Protein AF-A0A7S0J7V9-F1 (afdb_monomer_lite)

Radius of gyration: 19.96 Å; chains: 1; bounding box: 47×35×58 Å

Structure (mmCIF, N/CA/C/O backbone):
data_AF-A0A7S0J7V9-F1
#
_entry.id   AF-A0A7S0J7V9-F1
#
loop_
_atom_site.group_PDB
_atom_site.id
_atom_site.type_symbol
_atom_site.label_atom_id
_atom_site.label_alt_id
_atom_site.label_comp_id
_atom_site.label_asym_id
_atom_site.label_entity_id
_atom_site.label_seq_id
_atom_site.pdbx_PDB_ins_code
_atom_site.Cartn_x
_atom_site.Cartn_y
_atom_site.Cartn_z
_atom_site.occupancy
_atom_site.B_iso_or_equiv
_atom_site.auth_seq_id
_atom_site.auth_comp_id
_atom_site.auth_asym_id
_atom_site.auth_atom_id
_atom_site.pdbx_PDB_model_num
ATOM 1 N N . GLY A 1 1 ? -6.983 13.743 31.884 1.00 63.06 1 GLY A N 1
ATOM 2 C CA . GLY A 1 1 ? -5.719 13.378 32.566 1.00 63.06 1 GLY A CA 1
ATOM 3 C C . GLY A 1 1 ? -4.578 14.198 31.994 1.00 63.06 1 GLY A C 1
ATOM 4 O O . GLY A 1 1 ? -4.638 14.534 30.821 1.00 63.06 1 GLY A O 1
ATOM 5 N N . ARG A 1 2 ? -3.562 14.546 32.794 1.00 67.19 2 ARG A N 1
ATOM 6 C CA . ARG A 1 2 ? -2.486 15.512 32.458 1.00 67.19 2 ARG A CA 1
ATOM 7 C C . ARG A 1 2 ? -1.612 15.147 31.236 1.00 67.19 2 ARG A C 1
ATOM 9 O O . ARG A 1 2 ? -0.817 15.978 30.817 1.00 67.19 2 ARG A O 1
ATOM 16 N N . SER A 1 3 ? -1.780 13.951 30.664 1.00 75.62 3 SER A N 1
ATOM 17 C CA . SER A 1 3 ? -1.113 13.454 29.448 1.00 75.62 3 SER A CA 1
ATOM 18 C C . SER A 1 3 ? -2.036 13.290 28.229 1.00 75.62 3 SER A C 1
ATOM 20 O O . SER A 1 3 ? -1.554 12.906 27.169 1.00 75.62 3 SER A O 1
ATOM 22 N N . ALA A 1 4 ? -3.341 13.574 28.346 1.00 77.12 4 ALA A N 1
ATOM 23 C CA . ALA A 1 4 ? -4.302 13.355 27.256 1.00 77.12 4 ALA A CA 1
ATOM 24 C C . ALA A 1 4 ? -3.941 14.155 25.992 1.00 77.12 4 ALA A C 1
ATOM 26 O O . ALA A 1 4 ? -3.907 13.595 24.907 1.00 77.12 4 ALA A O 1
ATOM 27 N N . TRP A 1 5 ? -3.514 15.410 26.160 1.00 85.06 5 TRP A N 1
ATOM 28 C CA . TRP A 1 5 ? -3.076 16.278 25.062 1.00 85.06 5 TRP A CA 1
ATOM 29 C C . TRP A 1 5 ? -1.867 15.737 24.278 1.00 85.06 5 TRP A C 1
ATOM 31 O O . TRP A 1 5 ? -1.728 16.038 23.096 1.00 85.06 5 TRP A O 1
ATOM 41 N N . ILE A 1 6 ? -1.002 14.930 24.910 1.00 86.50 6 ILE A N 1
ATOM 42 C CA . ILE A 1 6 ? 0.133 14.283 24.232 1.00 86.50 6 ILE A CA 1
ATOM 43 C C . ILE A 1 6 ? -0.390 13.182 23.311 1.00 86.50 6 ILE A C 1
ATOM 45 O O . ILE A 1 6 ? 0.006 13.106 22.153 1.00 86.50 6 ILE A O 1
ATOM 49 N N . VAL A 1 7 ? -1.306 12.353 23.818 1.00 83.31 7 VAL A N 1
ATOM 50 C CA . VAL A 1 7 ? -1.927 11.270 23.045 1.00 83.31 7 VAL A CA 1
ATOM 51 C C . VAL A 1 7 ? -2.730 11.846 21.879 1.00 83.31 7 VAL A C 1
ATOM 53 O O . VAL A 1 7 ? -2.538 11.416 20.744 1.00 83.31 7 VAL A O 1
ATOM 56 N N . ASP A 1 8 ? -3.545 12.868 22.134 1.00 82.56 8 ASP A N 1
ATOM 57 C CA . ASP A 1 8 ? -4.345 13.542 21.108 1.00 82.56 8 ASP A CA 1
ATOM 58 C C . ASP A 1 8 ? -3.453 14.196 20.040 1.00 82.56 8 ASP A C 1
ATOM 60 O O . ASP A 1 8 ? -3.714 14.065 18.844 1.00 82.56 8 ASP A O 1
ATOM 64 N N . GLY A 1 9 ? -2.349 14.831 20.450 1.00 86.44 9 GLY A N 1
ATOM 65 C C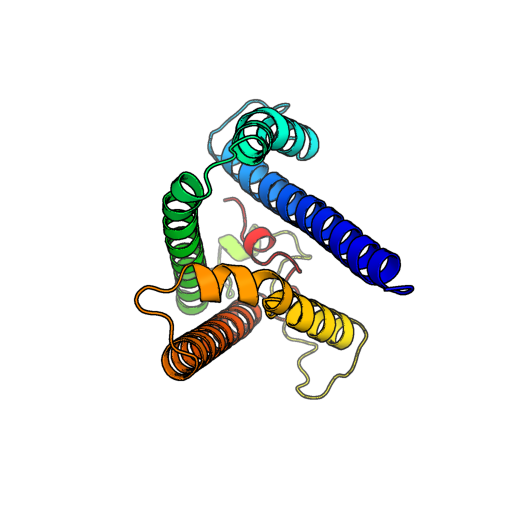A . GLY A 1 9 ? -1.358 15.401 19.535 1.00 86.44 9 GLY A CA 1
ATOM 66 C C . GLY A 1 9 ? -0.670 14.346 18.663 1.00 86.44 9 GLY A C 1
ATOM 67 O O . GLY A 1 9 ? -0.527 14.542 17.456 1.00 86.44 9 GLY A O 1
ATOM 68 N N . CYS A 1 10 ? -0.291 13.201 19.238 1.00 85.12 10 CYS A N 1
ATOM 69 C CA . CYS A 1 10 ? 0.281 12.084 18.486 1.00 85.12 10 CYS A CA 1
ATOM 70 C C . CYS A 1 10 ? -0.716 11.499 17.476 1.00 85.12 10 CYS A C 1
ATOM 72 O O . CYS A 1 10 ? -0.336 11.226 16.338 1.00 85.12 10 CYS A O 1
ATOM 74 N N . ILE A 1 11 ? -1.986 11.341 17.861 1.00 82.44 11 ILE A N 1
ATOM 75 C CA . ILE A 1 11 ? -3.044 10.862 16.963 1.00 82.44 11 ILE A CA 1
ATOM 76 C C . ILE A 1 11 ? -3.265 11.864 15.827 1.00 82.44 11 ILE A C 1
ATOM 78 O O . ILE A 1 11 ? -3.304 11.462 14.667 1.00 82.44 11 ILE A O 1
ATOM 82 N N . ALA A 1 12 ? -3.340 13.163 16.126 1.00 83.12 12 ALA A N 1
ATOM 83 C CA . ALA A 1 12 ? -3.496 14.202 15.111 1.00 83.12 12 ALA A CA 1
ATOM 84 C C . ALA A 1 12 ? -2.335 14.196 14.105 1.00 83.12 12 ALA A C 1
ATOM 86 O O . ALA A 1 12 ? -2.562 14.228 12.895 1.00 83.12 12 ALA A O 1
ATOM 87 N N . LEU A 1 13 ? -1.094 14.085 14.590 1.00 86.44 13 LEU A N 1
ATOM 88 C CA . LEU A 1 13 ? 0.093 13.988 13.741 1.00 86.44 13 LEU A CA 1
ATOM 89 C C . LEU A 1 13 ? 0.073 12.726 12.867 1.00 86.44 13 LEU A C 1
ATOM 91 O O . LEU A 1 13 ? 0.403 12.790 11.682 1.00 86.44 13 LEU A O 1
ATOM 95 N N . MET A 1 14 ? -0.324 11.586 13.431 1.00 84.69 14 MET A N 1
ATOM 96 C CA . MET A 1 14 ? -0.456 10.325 12.702 1.00 84.69 14 MET A CA 1
ATOM 97 C C . MET A 1 14 ? -1.525 10.429 11.608 1.00 84.69 14 MET A C 1
ATOM 99 O O . MET A 1 14 ? -1.256 10.058 10.469 1.00 84.69 14 MET A O 1
ATOM 103 N N . CYS A 1 15 ? -2.703 10.973 11.918 1.00 82.06 15 CYS A N 1
ATOM 104 C CA . CYS A 1 15 ? -3.777 11.179 10.947 1.00 82.06 15 CYS A CA 1
ATOM 105 C C . CYS A 1 15 ? -3.352 12.136 9.826 1.00 82.06 15 CYS A C 1
ATOM 107 O O . CYS A 1 15 ? -3.591 11.844 8.656 1.00 82.06 15 CYS A O 1
ATOM 109 N N . LEU A 1 16 ? -2.665 13.235 10.160 1.00 84.06 16 LEU A N 1
ATOM 110 C CA . LEU A 1 16 ? -2.103 14.161 9.174 1.00 84.06 16 LEU A CA 1
ATOM 111 C C . LEU A 1 16 ? -1.091 13.455 8.263 1.00 84.06 16 LEU A C 1
ATOM 113 O O . LEU A 1 16 ? -1.149 13.588 7.042 1.00 84.06 16 LEU A O 1
ATOM 117 N N . SER A 1 17 ? -0.188 12.670 8.850 1.00 84.94 17 SER A N 1
ATOM 118 C CA . SER A 1 17 ? 0.828 11.919 8.106 1.00 84.94 17 SER A CA 1
ATOM 119 C C . SER A 1 17 ? 0.189 10.888 7.175 1.00 84.94 17 SER A C 1
ATOM 121 O O . SER A 1 17 ? 0.539 10.816 5.999 1.00 84.94 17 SER A O 1
ATOM 123 N N . ALA A 1 18 ? -0.800 10.138 7.667 1.00 82.88 18 ALA A N 1
ATOM 124 C CA . ALA A 1 18 ? -1.558 9.182 6.870 1.00 82.88 18 ALA A CA 1
ATOM 125 C C . ALA A 1 18 ? -2.280 9.873 5.704 1.00 82.88 18 ALA A C 1
ATOM 127 O O . ALA A 1 18 ? -2.196 9.404 4.571 1.00 82.88 18 ALA A O 1
ATOM 128 N N . ALA A 1 19 ? -2.920 11.021 5.947 1.00 82.81 19 ALA A N 1
ATOM 129 C CA . ALA A 1 19 ? -3.583 11.798 4.904 1.00 82.81 19 ALA A CA 1
ATOM 130 C C . ALA A 1 19 ? -2.605 12.250 3.807 1.00 82.81 19 ALA A C 1
ATOM 132 O O . ALA A 1 19 ? -2.921 12.135 2.622 1.00 82.81 19 ALA A O 1
ATOM 133 N N . ILE A 1 20 ? -1.401 12.704 4.175 1.00 84.06 20 ILE A N 1
ATOM 134 C CA . ILE A 1 20 ? -0.350 13.090 3.220 1.00 84.06 20 ILE A CA 1
ATOM 135 C C . ILE A 1 20 ? 0.106 11.883 2.390 1.00 84.06 20 ILE A C 1
ATOM 137 O O . ILE A 1 20 ? 0.188 11.985 1.164 1.00 84.06 20 ILE A O 1
ATOM 141 N N . ILE A 1 21 ? 0.370 10.741 3.034 1.00 85.44 21 ILE A N 1
ATOM 142 C CA . ILE A 1 21 ? 0.810 9.511 2.359 1.00 85.44 21 ILE A CA 1
ATOM 143 C C . ILE A 1 21 ? -0.258 9.035 1.370 1.00 85.44 21 ILE A C 1
ATOM 145 O O . ILE A 1 21 ? 0.038 8.870 0.187 1.00 85.44 21 ILE A O 1
ATOM 149 N N . TYR A 1 22 ? -1.508 8.879 1.818 1.00 84.44 22 TYR A N 1
ATOM 150 C CA . TYR A 1 22 ? -2.602 8.424 0.957 1.00 84.44 22 TYR A CA 1
ATOM 151 C C . TYR A 1 22 ? -2.875 9.390 -0.194 1.00 84.44 22 TYR A C 1
ATOM 153 O O . TYR A 1 22 ? -3.077 8.944 -1.321 1.00 84.44 22 TYR A O 1
ATOM 161 N N . SER A 1 23 ? -2.811 10.701 0.052 1.00 82.94 23 SER A N 1
ATOM 162 C CA . SER A 1 23 ? -2.931 11.704 -1.010 1.00 82.94 23 SER A CA 1
ATOM 163 C C . SER A 1 23 ? -1.821 11.550 -2.048 1.00 82.94 23 SER A C 1
ATOM 165 O O . SER A 1 23 ? -2.088 11.607 -3.244 1.00 82.94 23 SER A O 1
ATOM 167 N N . GLY A 1 24 ? -0.581 11.305 -1.614 1.00 84.19 24 GLY A N 1
ATOM 168 C CA . GLY A 1 24 ? 0.545 11.047 -2.508 1.00 84.19 24 GLY A CA 1
ATOM 169 C C . GLY A 1 24 ? 0.340 9.812 -3.386 1.00 84.19 24 GLY A C 1
ATOM 170 O O . GLY A 1 24 ? 0.497 9.911 -4.600 1.00 84.19 24 GLY A O 1
ATOM 171 N N . ILE A 1 25 ? -0.068 8.689 -2.785 1.00 84.88 25 ILE A N 1
ATOM 172 C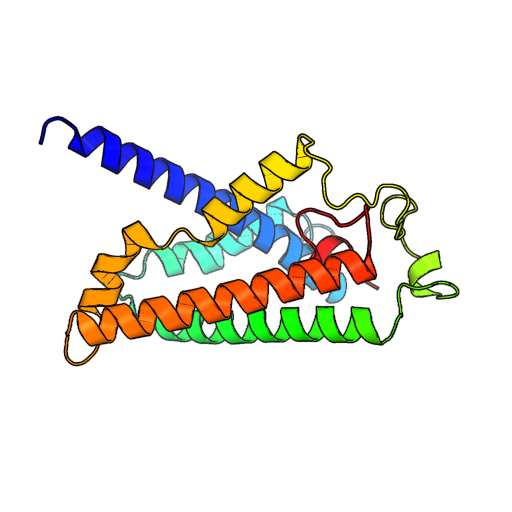 CA . ILE A 1 25 ? -0.348 7.430 -3.496 1.00 84.88 25 ILE A CA 1
ATOM 173 C C . ILE A 1 25 ? -1.482 7.624 -4.507 1.00 84.88 25 ILE A C 1
ATOM 175 O O . ILE A 1 25 ? -1.352 7.238 -5.668 1.00 84.88 25 ILE A O 1
ATOM 179 N N . LEU A 1 26 ? -2.582 8.261 -4.095 1.00 83.94 26 LEU A N 1
ATOM 180 C CA . LEU A 1 26 ? -3.699 8.582 -4.985 1.00 83.94 26 LEU A CA 1
ATOM 181 C C . LEU A 1 26 ? -3.250 9.483 -6.137 1.00 83.94 26 LEU A C 1
ATOM 183 O O . LEU A 1 26 ? -3.616 9.236 -7.283 1.00 83.94 26 LEU A O 1
ATOM 187 N N . GLY A 1 27 ? -2.424 10.489 -5.850 1.00 83.88 27 GLY A N 1
ATOM 188 C CA . GLY A 1 27 ? -1.835 11.366 -6.854 1.00 83.88 27 GLY A CA 1
ATOM 189 C C . GLY A 1 27 ? -1.058 10.599 -7.917 1.00 83.88 27 GLY A C 1
ATOM 190 O O . GLY A 1 27 ? -1.255 10.846 -9.106 1.00 83.88 27 GLY A O 1
ATOM 191 N N . ASP A 1 28 ? -0.216 9.653 -7.508 1.00 82.81 28 ASP A N 1
ATOM 192 C CA . ASP A 1 28 ? 0.593 8.847 -8.422 1.00 82.81 28 ASP A CA 1
ATOM 193 C C . ASP A 1 28 ? -0.288 7.909 -9.267 1.00 82.81 28 ASP A C 1
ATOM 195 O O . ASP A 1 28 ? -0.178 7.900 -10.496 1.00 82.81 28 ASP A O 1
ATOM 199 N N . VAL A 1 29 ? -1.235 7.203 -8.633 1.00 84.06 29 VAL A N 1
ATOM 200 C CA . VAL A 1 29 ? -2.163 6.277 -9.308 1.00 84.06 29 VAL A CA 1
ATOM 201 C C . VAL A 1 29 ? -3.044 7.012 -10.319 1.00 84.06 29 VAL A C 1
ATOM 203 O O . VAL A 1 29 ? -3.107 6.621 -11.484 1.00 84.06 29 VAL A O 1
ATOM 206 N N . PHE A 1 30 ? -3.700 8.104 -9.923 1.00 81.31 30 PHE A N 1
ATOM 207 C CA . PHE A 1 30 ? -4.585 8.842 -10.826 1.00 81.31 30 PHE A CA 1
ATOM 208 C C . PHE A 1 30 ? -3.825 9.554 -11.938 1.00 81.31 30 PHE A C 1
ATOM 210 O O . PHE A 1 30 ? -4.312 9.596 -13.063 1.00 81.31 30 PHE A O 1
ATOM 217 N N . SER A 1 31 ? -2.617 10.059 -11.676 1.00 82.06 31 SER A N 1
ATOM 218 C CA . SER A 1 31 ? -1.793 10.644 -12.740 1.00 82.06 31 SER A CA 1
ATOM 219 C C . SER A 1 31 ? -1.400 9.598 -13.786 1.00 82.06 31 SER A C 1
ATOM 221 O O . SER A 1 31 ? -1.376 9.909 -14.977 1.00 82.06 31 SER A O 1
ATOM 223 N N . ALA A 1 32 ? -1.132 8.355 -13.372 1.00 79.81 32 ALA A N 1
ATOM 224 C CA . ALA A 1 32 ? -0.890 7.245 -14.291 1.00 79.81 32 ALA A CA 1
ATOM 225 C C . ALA A 1 32 ? -2.156 6.859 -15.080 1.00 79.81 32 ALA A C 1
ATOM 227 O O . ALA A 1 32 ? -2.089 6.691 -16.297 1.00 79.81 32 ALA A O 1
ATOM 228 N N . LEU A 1 33 ? -3.320 6.797 -14.425 1.00 80.69 33 LEU A N 1
ATOM 229 C CA . LEU A 1 33 ? -4.599 6.502 -15.084 1.00 80.69 33 LEU A CA 1
ATOM 230 C C . LEU A 1 33 ? -5.021 7.594 -16.081 1.00 80.69 33 LEU A C 1
ATOM 232 O O . LEU A 1 33 ? -5.485 7.284 -17.174 1.00 80.69 33 LEU A O 1
ATOM 236 N N . LEU A 1 34 ? -4.834 8.872 -15.743 1.00 79.38 34 LEU A N 1
ATOM 237 C CA . LEU A 1 34 ? -5.141 9.995 -16.635 1.00 79.38 34 LEU A CA 1
ATOM 238 C C . LEU A 1 34 ? -4.215 10.021 -17.857 1.00 79.38 34 LEU A C 1
ATOM 240 O O . LEU A 1 34 ? -4.674 10.315 -18.961 1.00 79.38 34 LEU A O 1
ATOM 244 N N . LYS A 1 35 ? -2.938 9.648 -17.688 1.00 76.50 35 LYS A N 1
ATOM 245 C CA . LYS A 1 35 ? -2.017 9.410 -18.813 1.00 76.50 35 LYS A CA 1
ATOM 246 C C . LYS A 1 35 ? -2.524 8.303 -19.731 1.00 76.50 35 LYS A C 1
ATOM 248 O O . LYS A 1 35 ? -2.552 8.503 -20.941 1.00 76.50 35 LYS A O 1
ATOM 253 N N . LEU A 1 36 ? -2.972 7.184 -19.161 1.00 77.19 36 LEU A N 1
ATOM 254 C CA . LEU A 1 36 ? -3.533 6.065 -19.921 1.00 77.19 36 LEU A CA 1
ATOM 255 C C . LEU A 1 36 ? -4.797 6.470 -20.698 1.00 77.19 36 LEU A C 1
ATOM 257 O O . LEU A 1 36 ? -4.983 6.060 -21.839 1.00 77.19 36 LEU A O 1
ATOM 261 N N . GLY A 1 37 ? -5.648 7.304 -20.099 1.00 76.88 37 GLY A N 1
ATOM 262 C CA . GLY A 1 37 ? -6.873 7.814 -20.718 1.00 76.88 37 GLY A CA 1
ATOM 263 C C . GLY A 1 37 ? -6.668 8.904 -21.778 1.00 76.88 37 GLY A C 1
ATOM 264 O O . GLY A 1 37 ? -7.656 9.412 -22.301 1.00 76.88 37 GLY A O 1
ATOM 265 N N . GLY A 1 38 ? -5.424 9.298 -22.082 1.00 76.50 38 GLY A N 1
ATOM 266 C CA . GLY A 1 38 ? -5.123 10.347 -23.064 1.00 76.50 38 GLY A CA 1
ATOM 267 C C . GLY A 1 38 ? -5.511 11.761 -22.613 1.00 76.50 38 GLY A C 1
ATOM 268 O O . GLY A 1 38 ? -5.729 12.638 -23.449 1.00 76.50 38 GLY A O 1
ATOM 269 N N . ALA A 1 39 ? -5.627 11.993 -21.303 1.00 73.50 39 ALA A N 1
ATOM 270 C CA . ALA A 1 39 ? -6.006 13.289 -20.755 1.00 73.50 39 ALA A CA 1
ATOM 271 C C . ALA A 1 39 ? -4.919 14.357 -21.027 1.00 73.50 39 ALA A C 1
ATOM 273 O O . ALA A 1 39 ? -3.733 14.029 -21.124 1.00 73.50 39 ALA A O 1
ATOM 274 N N . PRO A 1 40 ? -5.285 15.648 -21.153 1.00 72.31 40 PRO A N 1
ATOM 275 C CA . PRO A 1 40 ? -4.343 16.712 -21.494 1.00 72.31 40 PRO A CA 1
ATOM 276 C C . PRO A 1 40 ? -3.211 16.829 -20.470 1.00 72.31 40 PRO A C 1
ATOM 278 O O . PRO A 1 40 ? -3.418 16.621 -19.273 1.00 72.31 40 PRO A O 1
ATOM 281 N N . ALA A 1 41 ? -2.026 17.246 -20.922 1.00 66.75 41 ALA A N 1
ATOM 282 C CA . ALA A 1 41 ? -0.798 17.168 -20.132 1.00 66.75 41 ALA A CA 1
ATOM 283 C C . ALA A 1 41 ? -0.815 17.929 -18.796 1.00 66.75 41 ALA A C 1
ATOM 285 O O . ALA A 1 41 ? -0.008 17.656 -17.917 1.00 66.75 41 ALA A O 1
ATOM 286 N N . VAL A 1 42 ? -1.737 18.875 -18.623 1.00 63.97 42 VAL A N 1
ATOM 287 C CA . VAL A 1 42 ? -1.910 19.630 -17.375 1.00 63.97 42 VAL A CA 1
ATOM 288 C C . VAL A 1 42 ? -2.651 18.807 -16.309 1.00 63.97 42 VAL A C 1
ATOM 290 O O . VAL A 1 42 ? -2.424 18.976 -15.114 1.00 63.97 42 VAL A O 1
ATOM 293 N N . SER A 1 43 ? -3.515 17.882 -16.739 1.00 61.66 43 SER A N 1
ATOM 294 C CA . SER A 1 43 ? -4.377 17.073 -15.867 1.00 61.66 43 SER A CA 1
ATOM 295 C C . SER A 1 43 ? -3.664 15.885 -15.219 1.00 61.66 43 SER A C 1
ATOM 297 O O . SER A 1 43 ? -4.090 15.433 -14.165 1.00 61.66 43 SER A O 1
ATOM 299 N N . TRP A 1 44 ? -2.544 15.420 -15.783 1.00 61.12 44 TRP A N 1
ATOM 300 C CA . TRP A 1 44 ? -1.735 14.347 -15.194 1.00 61.12 44 TRP A CA 1
ATOM 301 C C . TRP A 1 44 ? -0.597 14.842 -14.290 1.00 61.12 44 TRP A C 1
ATOM 303 O O . TRP A 1 44 ? 0.284 14.058 -13.923 1.00 61.12 44 TRP A O 1
ATOM 313 N N . LEU A 1 45 ? -0.520 16.147 -13.990 1.00 73.50 45 LEU A N 1
ATOM 314 C CA . LEU A 1 45 ? 0.445 16.619 -12.999 1.00 73.50 45 LEU A CA 1
ATOM 315 C C . LEU A 1 45 ? 0.029 16.071 -11.641 1.00 73.50 45 LEU A C 1
ATOM 317 O O . LEU A 1 45 ? -1.089 16.310 -11.191 1.00 73.50 45 LEU A O 1
ATOM 321 N N . ARG A 1 46 ? 0.969 15.426 -10.948 1.00 72.81 46 ARG A N 1
ATOM 322 C CA . ARG A 1 46 ? 0.763 14.868 -9.608 1.00 72.81 46 ARG A CA 1
ATOM 323 C C . ARG A 1 46 ? 0.066 15.852 -8.665 1.00 72.81 46 ARG A C 1
ATOM 325 O O . ARG A 1 46 ? -0.896 15.488 -8.002 1.00 72.81 46 ARG A O 1
ATOM 332 N N . SER A 1 47 ? 0.503 17.110 -8.649 1.00 75.31 47 SER A N 1
ATOM 333 C CA . SER A 1 47 ? -0.089 18.158 -7.810 1.00 75.31 47 SER A CA 1
ATOM 334 C C . SER A 1 47 ? -1.535 18.486 -8.196 1.00 75.31 47 SER A C 1
ATOM 336 O O . SER A 1 47 ? -2.367 18.673 -7.315 1.00 75.31 47 SER A O 1
ATOM 338 N N . ALA A 1 48 ? -1.851 18.518 -9.494 1.00 74.44 48 ALA A N 1
ATOM 339 C CA . ALA A 1 48 ? -3.205 18.771 -9.982 1.00 74.44 48 ALA A CA 1
ATOM 340 C C . ALA A 1 48 ? -4.144 17.598 -9.662 1.00 74.44 48 ALA A C 1
ATOM 342 O O . ALA A 1 48 ? -5.259 17.829 -9.193 1.00 74.44 48 ALA A O 1
ATOM 343 N N . SER A 1 49 ? -3.672 16.356 -9.825 1.00 76.12 49 SER A N 1
ATOM 344 C CA . SER A 1 49 ? -4.399 15.143 -9.434 1.00 76.12 49 SER A CA 1
ATOM 345 C C . SER A 1 49 ? -4.717 15.151 -7.940 1.00 76.12 49 SER A C 1
ATOM 347 O O . SER A 1 49 ? -5.871 14.970 -7.566 1.00 76.12 49 SER A O 1
ATOM 349 N N . ILE A 1 50 ? -3.723 15.440 -7.088 1.00 79.19 50 ILE A N 1
ATOM 350 C CA . ILE A 1 50 ? -3.902 15.507 -5.629 1.00 79.19 50 ILE A CA 1
ATOM 351 C C . ILE A 1 50 ? -4.926 16.578 -5.254 1.00 79.19 50 ILE A C 1
ATOM 353 O O . ILE A 1 50 ? -5.865 16.283 -4.526 1.00 79.19 50 ILE A O 1
ATOM 357 N N . ILE A 1 51 ? -4.781 17.806 -5.762 1.00 79.75 51 ILE A N 1
ATOM 358 C CA . ILE A 1 51 ? -5.700 18.907 -5.435 1.00 79.75 51 ILE A CA 1
ATOM 359 C C . ILE A 1 51 ? -7.127 18.572 -5.881 1.00 79.75 51 ILE A C 1
ATOM 361 O O . ILE A 1 51 ? -8.070 18.771 -5.117 1.00 79.75 51 ILE A O 1
ATOM 365 N N . SER A 1 52 ? -7.285 18.018 -7.085 1.00 75.75 52 SER A N 1
ATOM 366 C CA . SER A 1 52 ? -8.595 17.665 -7.637 1.00 75.75 52 SER A CA 1
ATOM 367 C C . SER A 1 52 ? -9.264 16.547 -6.838 1.00 75.75 52 SER A C 1
ATOM 369 O O . SER A 1 52 ? -10.425 16.681 -6.466 1.00 75.75 52 SER A O 1
ATOM 371 N N . LEU A 1 53 ? -8.536 15.473 -6.512 1.00 77.00 53 LEU A N 1
ATOM 372 C CA . LEU A 1 53 ? -9.039 14.376 -5.675 1.00 77.00 53 LEU A CA 1
ATOM 373 C C . LEU A 1 53 ? -9.395 14.838 -4.272 1.00 77.00 53 LEU A C 1
ATOM 375 O O . LEU A 1 53 ? -10.447 14.468 -3.750 1.00 77.00 53 LEU A O 1
ATOM 379 N N . THR A 1 54 ? -8.539 15.657 -3.669 1.00 79.38 54 THR A N 1
ATOM 380 C CA . THR A 1 54 ? -8.799 16.179 -2.335 1.00 79.38 54 THR A CA 1
ATOM 381 C C . THR A 1 54 ? -10.051 17.044 -2.333 1.00 79.38 54 THR A C 1
ATOM 383 O O . THR A 1 54 ? -10.902 16.851 -1.476 1.00 79.38 54 THR A O 1
ATOM 386 N N . ALA A 1 55 ? -10.219 17.937 -3.309 1.00 79.00 55 ALA A N 1
ATOM 387 C CA . ALA A 1 55 ? -11.373 18.830 -3.369 1.00 79.00 55 ALA A CA 1
ATOM 388 C C . ALA A 1 55 ? -12.686 18.117 -3.742 1.00 79.00 55 ALA A C 1
ATOM 390 O O . ALA A 1 55 ? -13.727 18.420 -3.166 1.00 79.00 55 ALA A O 1
ATOM 391 N N . LEU A 1 56 ? -12.652 17.184 -4.700 1.00 78.06 56 LEU A N 1
ATOM 392 C CA . LEU A 1 56 ? -13.859 16.573 -5.275 1.00 78.06 56 LEU A CA 1
ATOM 393 C C . LEU A 1 56 ? -14.284 15.273 -4.593 1.00 78.06 56 LEU A C 1
ATOM 395 O O . LEU A 1 56 ? -15.453 14.909 -4.678 1.00 78.06 56 LEU A O 1
ATOM 399 N N . VAL A 1 57 ? -13.355 14.555 -3.956 1.00 76.00 57 VAL A N 1
ATOM 400 C CA . VAL A 1 57 ? -13.616 13.226 -3.385 1.00 76.00 57 VAL A CA 1
ATOM 401 C C . VAL A 1 57 ? -13.342 13.212 -1.889 1.00 76.00 57 VAL A C 1
ATOM 403 O O . VAL A 1 57 ? -14.246 12.916 -1.114 1.00 76.00 57 VAL A O 1
ATOM 406 N N . LEU A 1 58 ? -12.124 13.557 -1.456 1.00 74.00 58 LEU A N 1
ATOM 407 C CA . LEU A 1 58 ? -11.753 13.417 -0.042 1.00 74.00 58 LEU A CA 1
ATOM 408 C C . LEU A 1 58 ? -12.459 14.442 0.848 1.00 74.00 58 LEU A C 1
ATOM 410 O O . LEU A 1 58 ? -12.922 14.077 1.919 1.00 74.00 58 LEU A O 1
ATOM 414 N N . ALA A 1 59 ? -12.587 15.695 0.408 1.00 77.88 59 ALA A N 1
ATOM 415 C CA . ALA A 1 59 ? -13.256 16.753 1.159 1.00 77.88 59 ALA A CA 1
ATOM 416 C C . ALA A 1 59 ? -14.742 16.447 1.424 1.00 77.88 59 ALA A C 1
ATOM 418 O O . ALA A 1 59 ? -15.117 16.419 2.598 1.00 77.88 59 ALA A O 1
ATOM 419 N N . PRO A 1 60 ? -15.590 16.148 0.416 1.00 73.06 60 PRO A N 1
ATOM 420 C CA . PRO A 1 60 ? -16.983 15.795 0.686 1.00 73.06 60 PRO A CA 1
ATOM 421 C C . PRO A 1 60 ? -17.104 14.493 1.483 1.00 73.06 60 PRO A C 1
ATOM 423 O O . PRO A 1 60 ? -17.970 14.395 2.346 1.00 73.06 60 PRO A O 1
ATOM 426 N N . LEU A 1 61 ? -16.208 13.522 1.259 1.00 69.00 61 LEU A N 1
ATOM 427 C CA . LEU A 1 61 ? -16.206 12.271 2.016 1.00 69.00 61 LEU A CA 1
ATOM 428 C C . LEU A 1 61 ? -15.813 12.476 3.487 1.00 69.00 61 LEU A C 1
ATOM 430 O O . LEU A 1 61 ? -16.362 11.818 4.361 1.00 69.00 61 LEU A O 1
ATOM 434 N N . SER A 1 62 ? -14.906 13.413 3.771 1.00 68.94 62 SER A N 1
ATOM 435 C CA . SER A 1 62 ? -14.488 13.771 5.133 1.00 68.94 62 SER A CA 1
ATOM 436 C C . SER A 1 62 ? -15.519 14.601 5.902 1.00 68.94 62 SER A C 1
ATOM 438 O O . SER A 1 62 ? -15.457 14.656 7.126 1.00 68.94 62 SER A O 1
ATOM 440 N N . LEU A 1 63 ? -16.459 15.237 5.194 1.00 71.50 63 LEU A N 1
ATOM 441 C CA . LEU A 1 63 ? -17.561 16.007 5.780 1.00 71.50 63 LEU A CA 1
ATOM 442 C C . LEU A 1 63 ? -18.808 15.156 6.066 1.00 71.50 63 LEU A C 1
ATOM 444 O O . LEU A 1 63 ? -19.766 15.665 6.645 1.00 71.50 63 LEU A O 1
ATOM 448 N N . LEU A 1 64 ? -18.824 13.886 5.653 1.00 67.31 64 LEU A N 1
ATOM 449 C CA . LEU A 1 64 ? -19.921 12.973 5.957 1.00 67.31 64 LEU A CA 1
ATOM 450 C C . LEU A 1 64 ? -19.827 12.518 7.418 1.00 67.31 64 LEU A C 1
ATOM 452 O O . LEU A 1 64 ? -18.893 11.820 7.804 1.00 67.31 64 LEU A O 1
ATOM 456 N N . GLU A 1 65 ? -20.827 12.886 8.219 1.00 58.59 65 GLU A N 1
ATOM 457 C CA . GLU A 1 65 ? -20.962 12.445 9.617 1.00 58.59 65 GLU A CA 1
ATOM 458 C C . GLU A 1 65 ? -21.294 10.946 9.737 1.00 58.59 65 GLU A C 1
ATOM 460 O O . GLU A 1 65 ? -21.050 10.333 10.777 1.00 58.59 65 GLU A O 1
ATOM 465 N N . ASP A 1 66 ? -21.816 10.339 8.665 1.00 61.34 66 ASP A N 1
ATOM 466 C CA . ASP A 1 66 ? -22.312 8.965 8.665 1.00 61.34 66 ASP A CA 1
ATOM 467 C C . ASP A 1 66 ? -21.292 7.966 8.094 1.00 61.34 66 ASP A C 1
ATOM 469 O O . ASP A 1 66 ? -21.058 7.867 6.885 1.00 61.34 66 ASP A O 1
ATOM 473 N N . LEU A 1 67 ? -20.728 7.139 8.978 1.00 62.00 67 LEU A N 1
ATOM 474 C CA . LEU A 1 67 ? -19.757 6.088 8.640 1.00 62.00 67 LEU A CA 1
ATOM 475 C C . LEU A 1 67 ? -20.356 4.949 7.790 1.00 62.00 67 LEU A C 1
ATOM 477 O O . LEU A 1 67 ? -19.620 4.110 7.273 1.00 62.00 67 LEU A O 1
ATOM 481 N N . SER A 1 68 ? -21.681 4.908 7.615 1.00 63.06 68 SER A N 1
ATOM 482 C CA . SER A 1 68 ? -22.366 3.902 6.793 1.00 63.06 68 SER A CA 1
ATOM 483 C C . SER A 1 68 ? -21.924 3.952 5.324 1.00 63.06 68 SER A C 1
ATOM 485 O O . SER A 1 68 ? -21.654 2.908 4.722 1.00 63.06 68 SER A O 1
ATOM 487 N N . ALA A 1 69 ? -21.722 5.153 4.766 1.00 63.53 69 ALA A N 1
ATOM 488 C CA . ALA A 1 69 ? -21.208 5.331 3.404 1.00 63.53 69 ALA A CA 1
ATOM 489 C C . ALA A 1 69 ? -19.783 4.768 3.230 1.00 63.53 69 ALA A C 1
ATOM 491 O O . ALA A 1 69 ? -19.419 4.298 2.148 1.00 63.53 69 ALA A O 1
ATOM 492 N N . LEU A 1 70 ? -18.998 4.737 4.314 1.00 66.19 70 LEU A N 1
ATOM 493 C CA . LEU A 1 70 ? -17.631 4.221 4.313 1.00 66.19 70 LEU A CA 1
ATOM 494 C C . LEU A 1 70 ? -17.579 2.692 4.170 1.00 66.19 70 LEU A C 1
ATOM 496 O O . LEU A 1 70 ? -16.595 2.149 3.665 1.00 66.19 70 LEU A O 1
ATOM 500 N N . SER A 1 71 ? -18.634 1.977 4.576 1.00 70.69 71 SER A N 1
ATOM 501 C CA . SER A 1 71 ? -18.697 0.515 4.445 1.00 70.69 71 SER A CA 1
ATOM 502 C C . SER A 1 71 ? -18.655 0.070 2.976 1.00 70.69 71 SER A C 1
ATOM 504 O O . SER A 1 71 ? -17.910 -0.848 2.621 1.00 70.69 71 SER A O 1
ATOM 506 N N . TYR A 1 72 ? -19.360 0.789 2.095 1.00 74.69 72 TYR A N 1
ATOM 507 C CA . TYR A 1 72 ? -19.339 0.536 0.657 1.00 74.69 72 TYR A CA 1
ATOM 508 C C . TYR A 1 72 ? -17.953 0.814 0.066 1.00 74.69 72 TYR A C 1
ATOM 510 O O . TYR A 1 72 ? -17.381 -0.046 -0.607 1.00 74.69 72 TYR A O 1
ATOM 518 N N . THR A 1 73 ? -17.353 1.965 0.385 1.00 79.12 73 THR A N 1
ATOM 519 C CA . THR A 1 73 ? -16.001 2.300 -0.093 1.00 79.12 73 THR A CA 1
ATOM 520 C C . THR A 1 73 ? -14.936 1.349 0.457 1.00 79.12 73 THR A C 1
ATOM 522 O O . THR A 1 73 ? -13.962 1.060 -0.232 1.00 79.12 73 THR A O 1
ATOM 525 N N . SER A 1 74 ? -15.127 0.812 1.667 1.00 83.06 74 SER A N 1
ATOM 526 C CA . SER A 1 74 ? -14.244 -0.201 2.255 1.00 83.06 74 SER A CA 1
ATOM 527 C C . SER A 1 74 ? -14.271 -1.498 1.446 1.00 83.06 74 SER A C 1
ATOM 529 O O . SER A 1 74 ? -13.211 -2.020 1.102 1.00 83.06 74 SER A O 1
ATOM 531 N N . SER A 1 75 ? -15.459 -1.973 1.052 1.00 83.12 75 SER A N 1
ATOM 532 C CA . SER A 1 75 ? -15.584 -3.164 0.201 1.00 83.12 75 SER A CA 1
ATOM 533 C C . SER A 1 75 ? -14.901 -2.983 -1.162 1.00 83.12 75 SER A C 1
ATOM 535 O O . SER A 1 75 ? -14.156 -3.861 -1.599 1.00 83.12 75 SER A O 1
ATOM 537 N N . LEU A 1 76 ? -15.055 -1.807 -1.784 1.00 86.50 76 LEU A N 1
ATOM 538 C CA . LEU A 1 76 ? -14.358 -1.449 -3.021 1.00 86.50 76 LEU A CA 1
ATOM 539 C C . LEU A 1 76 ? -12.833 -1.445 -2.826 1.00 86.50 76 LEU A C 1
ATOM 541 O O . LEU A 1 76 ? -12.100 -1.953 -3.672 1.00 86.50 76 LEU A O 1
ATOM 545 N N . GLY A 1 77 ? -12.357 -0.922 -1.692 1.00 87.19 77 GLY A N 1
ATOM 546 C CA . GLY A 1 77 ? -10.944 -0.946 -1.317 1.00 87.19 77 GLY A CA 1
ATOM 547 C C . GLY A 1 77 ? -10.385 -2.366 -1.215 1.00 87.19 77 GLY A C 1
ATOM 548 O O . GLY A 1 77 ? -9.317 -2.638 -1.757 1.00 87.19 77 GLY A O 1
ATOM 549 N N . VAL A 1 78 ? -11.122 -3.298 -0.601 1.00 89.56 78 VAL A N 1
ATOM 550 C CA . VAL A 1 78 ? -10.721 -4.716 -0.532 1.00 89.56 78 VAL A CA 1
ATOM 551 C C . VAL A 1 78 ? -10.605 -5.321 -1.930 1.00 89.56 78 VAL A C 1
ATOM 553 O O . VAL A 1 78 ? -9.604 -5.970 -2.231 1.00 89.56 78 VAL A O 1
ATOM 556 N N . VAL A 1 79 ? -11.576 -5.071 -2.813 1.00 91.12 79 VAL A N 1
ATOM 557 C CA . VAL A 1 79 ? -11.523 -5.547 -4.205 1.00 91.12 79 VAL A CA 1
ATOM 558 C C . VAL A 1 79 ? -10.305 -4.978 -4.937 1.00 91.12 79 VAL A C 1
ATOM 560 O O . VAL A 1 79 ? -9.596 -5.727 -5.608 1.00 91.12 79 VAL A O 1
ATOM 563 N N . ALA A 1 80 ? -10.009 -3.687 -4.773 1.00 89.19 80 ALA A N 1
ATOM 564 C CA . ALA A 1 80 ? -8.839 -3.050 -5.378 1.00 89.19 80 ALA A CA 1
ATOM 565 C C . ALA A 1 80 ? -7.512 -3.645 -4.869 1.00 89.19 80 ALA A C 1
ATOM 567 O O . ALA A 1 80 ? -6.586 -3.861 -5.657 1.00 89.19 80 ALA A O 1
ATOM 568 N N . ILE A 1 81 ? -7.422 -3.959 -3.572 1.00 91.44 81 ILE A N 1
ATOM 569 C CA . ILE A 1 81 ? -6.260 -4.629 -2.971 1.00 91.44 81 ILE A CA 1
ATOM 570 C C . ILE A 1 81 ? -6.083 -6.029 -3.567 1.00 91.44 81 ILE A C 1
ATOM 572 O O . ILE A 1 81 ? -4.984 -6.371 -4.002 1.00 91.44 81 ILE A O 1
ATOM 576 N N . LEU A 1 82 ? -7.155 -6.824 -3.637 1.00 92.81 82 LEU A N 1
ATOM 577 C CA . LEU A 1 82 ? -7.114 -8.178 -4.200 1.00 92.81 82 LEU A CA 1
ATOM 578 C C . LEU A 1 82 ? -6.753 -8.169 -5.689 1.00 92.81 82 LEU A C 1
ATOM 580 O O . LEU A 1 82 ? -5.933 -8.975 -6.123 1.00 92.81 82 LEU A O 1
ATOM 584 N N . TYR A 1 83 ? -7.309 -7.231 -6.458 1.00 91.81 83 TYR A N 1
ATOM 585 C CA . TYR A 1 83 ? -6.947 -7.027 -7.859 1.00 91.81 83 TYR A CA 1
ATOM 586 C C . TYR A 1 83 ? -5.458 -6.704 -8.010 1.00 91.81 83 TYR A C 1
ATOM 588 O O . TYR A 1 83 ? -4.773 -7.312 -8.830 1.00 91.81 83 TYR A O 1
ATOM 596 N N . THR A 1 84 ? -4.940 -5.789 -7.189 1.00 90.88 84 THR A N 1
ATOM 597 C CA . THR A 1 84 ? -3.521 -5.410 -7.209 1.00 90.88 84 THR A CA 1
ATOM 598 C C . THR A 1 84 ? -2.626 -6.600 -6.868 1.00 90.88 84 THR A C 1
ATOM 600 O O . THR A 1 84 ? -1.622 -6.826 -7.542 1.00 90.88 84 THR A O 1
ATOM 603 N N . ALA A 1 85 ? -3.005 -7.397 -5.867 1.00 92.69 85 ALA A N 1
ATOM 604 C CA . ALA A 1 85 ? -2.263 -8.593 -5.491 1.00 92.69 85 ALA A CA 1
ATOM 605 C C . ALA A 1 85 ? -2.248 -9.642 -6.609 1.00 92.69 85 ALA A C 1
ATOM 607 O O . ALA A 1 85 ? -1.193 -10.189 -6.928 1.00 92.69 85 ALA A O 1
ATOM 608 N N . LEU A 1 86 ? -3.394 -9.871 -7.255 1.00 92.44 86 LEU A N 1
ATOM 609 C CA . LEU A 1 86 ? -3.490 -10.767 -8.403 1.00 92.44 86 LEU A CA 1
ATOM 610 C C . LEU A 1 86 ? -2.649 -10.266 -9.581 1.00 92.44 86 LEU A C 1
ATOM 612 O O . LEU A 1 86 ? -1.927 -11.051 -10.187 1.00 92.44 86 LEU A O 1
ATOM 616 N N . PHE A 1 87 ? -2.705 -8.969 -9.888 1.00 91.00 87 PHE A N 1
ATOM 617 C CA . PHE A 1 87 ? -1.909 -8.361 -10.953 1.00 91.00 87 PHE A CA 1
ATOM 618 C C . PHE A 1 87 ? -0.408 -8.581 -10.731 1.00 91.00 87 PHE A C 1
ATOM 620 O O . PHE A 1 87 ? 0.285 -9.044 -11.637 1.00 91.00 87 PHE A O 1
ATOM 627 N N . VAL A 1 88 ? 0.084 -8.314 -9.517 1.00 90.75 88 VAL A N 1
ATOM 628 C CA . VAL A 1 88 ? 1.489 -8.546 -9.151 1.00 90.75 88 VAL A CA 1
ATOM 629 C C . VAL A 1 88 ? 1.844 -10.031 -9.248 1.00 90.75 88 VAL A C 1
ATOM 631 O O . VAL A 1 88 ? 2.886 -10.368 -9.802 1.00 90.75 88 VAL A O 1
ATOM 634 N N . ALA A 1 89 ? 0.973 -10.930 -8.782 1.00 90.81 89 ALA A N 1
ATOM 635 C CA . ALA A 1 89 ? 1.198 -12.371 -8.874 1.00 90.81 89 ALA A CA 1
ATOM 636 C C . ALA A 1 89 ? 1.286 -12.860 -10.326 1.00 90.81 89 ALA A C 1
ATOM 638 O O . ALA A 1 89 ? 2.224 -13.573 -10.679 1.00 90.81 89 ALA A O 1
ATOM 639 N N . VAL A 1 90 ? 0.353 -12.442 -11.186 1.00 88.94 90 VAL A N 1
ATOM 640 C CA . VAL A 1 90 ? 0.355 -12.799 -12.610 1.00 88.94 90 VAL A CA 1
ATOM 641 C C . VAL A 1 90 ? 1.628 -12.296 -13.281 1.00 88.94 90 VAL A C 1
ATOM 643 O O . VAL A 1 90 ? 2.283 -13.069 -13.970 1.00 88.94 90 VAL A O 1
ATOM 646 N N . ARG A 1 91 ? 2.033 -11.043 -13.042 1.00 86.25 91 ARG A N 1
ATOM 647 C CA . ARG A 1 91 ? 3.259 -10.482 -13.636 1.00 86.25 91 ARG A CA 1
ATOM 648 C C . ARG A 1 91 ? 4.537 -11.155 -13.141 1.00 86.25 91 ARG A C 1
ATOM 650 O O . ARG A 1 91 ? 5.467 -11.319 -13.928 1.00 86.25 91 ARG A O 1
ATOM 657 N N . ALA A 1 92 ? 4.572 -11.577 -11.880 1.00 85.81 92 ALA A N 1
ATOM 658 C CA . ALA A 1 92 ? 5.691 -12.335 -11.333 1.00 85.81 92 ALA A CA 1
ATOM 659 C C . ALA A 1 92 ? 5.822 -13.730 -11.977 1.00 85.81 92 ALA A C 1
ATOM 661 O O . ALA A 1 92 ? 6.938 -14.205 -12.193 1.00 85.81 92 ALA A O 1
ATOM 662 N N . ILE A 1 93 ? 4.696 -14.384 -12.292 1.00 85.62 93 ILE A N 1
ATOM 663 C CA . ILE A 1 93 ? 4.659 -15.749 -12.848 1.00 85.62 93 ILE A CA 1
ATOM 664 C C . ILE A 1 93 ? 4.848 -15.756 -14.368 1.00 85.62 93 ILE A C 1
ATOM 666 O O . ILE A 1 93 ? 5.599 -16.583 -14.878 1.00 85.62 93 ILE A O 1
ATOM 670 N N . ASP A 1 94 ? 4.204 -14.832 -15.081 1.00 83.25 94 ASP A N 1
ATOM 671 C CA . ASP A 1 94 ? 4.294 -14.689 -16.542 1.00 83.25 94 ASP A CA 1
ATOM 672 C C . ASP A 1 94 ? 5.724 -14.358 -16.998 1.00 83.25 94 ASP A C 1
ATOM 674 O O . ASP A 1 94 ? 6.114 -14.604 -18.135 1.00 83.25 94 ASP A O 1
ATOM 678 N N . GLY A 1 95 ? 6.550 -13.821 -16.093 1.00 74.50 95 GLY A N 1
ATOM 679 C CA . GLY A 1 95 ? 7.944 -13.523 -16.392 1.00 74.50 95 GLY A CA 1
ATOM 680 C C . GLY A 1 95 ? 8.091 -12.396 -17.409 1.00 74.50 95 GLY A C 1
ATOM 681 O O . GLY A 1 95 ? 9.161 -12.251 -17.993 1.00 74.50 95 GLY A O 1
ATOM 682 N N . SER A 1 96 ? 7.066 -11.556 -17.592 1.00 77.25 96 SER A N 1
ATOM 683 C CA . SER A 1 96 ? 7.086 -10.456 -18.563 1.00 77.25 96 SER A CA 1
ATOM 684 C C . SER A 1 96 ? 8.203 -9.433 -18.286 1.00 77.25 96 SER A C 1
ATOM 686 O O . SER A 1 96 ? 8.558 -8.661 -19.173 1.00 77.25 96 SER A O 1
ATOM 688 N N . TYR A 1 97 ? 8.791 -9.445 -17.084 1.00 77.19 97 TYR A N 1
ATOM 689 C CA . TYR A 1 97 ? 9.947 -8.631 -16.679 1.00 77.19 97 TYR A CA 1
ATOM 690 C C . TYR A 1 97 ? 11.272 -9.417 -16.597 1.00 77.19 97 TYR A C 1
ATOM 692 O O . TYR A 1 97 ? 12.262 -8.898 -16.091 1.00 77.19 97 TYR A O 1
ATOM 700 N N . ARG A 1 98 ? 11.328 -10.656 -17.103 1.00 76.12 98 ARG A N 1
ATOM 701 C CA . ARG A 1 98 ? 12.561 -11.454 -17.224 1.00 76.12 98 ARG A CA 1
ATOM 702 C C . ARG A 1 98 ? 13.110 -11.369 -18.646 1.00 76.12 98 ARG A C 1
ATOM 704 O O . ARG A 1 98 ? 12.350 -11.375 -19.608 1.00 76.12 98 ARG A O 1
ATOM 711 N N . ALA A 1 99 ? 14.433 -11.303 -18.783 1.00 68.12 99 ALA A N 1
ATOM 712 C CA . ALA A 1 99 ? 15.072 -11.265 -20.095 1.00 68.12 99 ALA A CA 1
ATOM 713 C C . ALA A 1 99 ? 14.916 -12.609 -20.845 1.00 68.12 99 ALA A C 1
ATOM 715 O O . ALA A 1 99 ? 15.042 -13.661 -20.212 1.00 68.12 99 ALA A O 1
ATOM 716 N N . PRO A 1 100 ? 14.725 -12.597 -22.179 1.00 69.31 100 PRO A N 1
ATOM 717 C CA . PRO A 1 100 ? 14.495 -11.429 -23.035 1.00 69.31 100 PRO A CA 1
ATOM 718 C C . PRO A 1 100 ? 13.013 -11.005 -23.029 1.00 69.31 100 PRO A C 1
ATOM 720 O O . PRO A 1 100 ? 12.135 -11.825 -23.289 1.00 69.31 100 PRO A O 1
ATOM 723 N N . SER A 1 101 ? 12.716 -9.722 -22.784 1.00 73.81 101 SER A N 1
ATOM 724 C CA . SER A 1 101 ? 11.352 -9.199 -22.932 1.00 73.81 101 SER A CA 1
ATOM 725 C C . SER A 1 101 ? 11.324 -7.761 -23.453 1.00 73.81 101 SER A C 1
ATOM 727 O O . SER A 1 101 ? 12.097 -6.906 -23.023 1.00 73.81 101 SER A O 1
ATOM 729 N N . ALA A 1 102 ? 10.378 -7.475 -24.353 1.00 73.06 102 ALA A N 1
ATOM 730 C CA . ALA A 1 102 ? 10.165 -6.126 -24.886 1.00 73.06 102 ALA A CA 1
ATOM 731 C C . ALA A 1 102 ? 9.765 -5.120 -23.787 1.00 73.06 102 ALA A C 1
ATOM 733 O O . ALA A 1 102 ? 10.069 -3.931 -23.872 1.00 73.06 102 ALA A O 1
ATOM 734 N N . LEU A 1 103 ? 9.108 -5.601 -22.724 1.00 72.00 103 LEU A N 1
ATOM 735 C CA . LEU A 1 103 ? 8.758 -4.785 -21.562 1.00 72.00 103 LEU A CA 1
ATOM 736 C C . LEU A 1 103 ? 9.998 -4.387 -20.756 1.00 72.00 103 LEU A C 1
ATOM 738 O O . LEU A 1 103 ? 10.072 -3.248 -20.300 1.00 72.00 103 LEU A O 1
ATOM 742 N N . LEU A 1 104 ? 10.985 -5.277 -20.630 1.00 72.62 104 LEU A N 1
ATOM 743 C CA . LEU A 1 104 ? 12.245 -4.990 -19.955 1.00 72.62 104 LEU A CA 1
ATOM 744 C C . LEU A 1 104 ? 13.092 -3.970 -20.724 1.00 72.62 104 LEU A C 1
ATOM 746 O O . LEU A 1 104 ? 13.594 -3.027 -20.123 1.00 72.62 104 LEU A O 1
ATOM 750 N N . GLU A 1 105 ? 13.206 -4.108 -22.046 1.00 71.56 105 GLU A N 1
ATOM 751 C CA . GLU A 1 105 ? 13.976 -3.171 -22.887 1.00 71.56 105 GLU A CA 1
ATOM 752 C C . GLU A 1 105 ? 13.409 -1.748 -22.868 1.00 71.56 105 GLU A C 1
ATOM 754 O O . GLU A 1 105 ? 14.128 -0.766 -23.036 1.00 71.56 105 GLU A O 1
ATOM 759 N N . SER A 1 106 ? 12.102 -1.636 -22.642 1.00 71.56 106 SER A N 1
ATOM 760 C CA . SER A 1 106 ? 11.392 -0.361 -22.584 1.00 71.56 106 SER A CA 1
ATOM 761 C C . SER A 1 106 ? 11.402 0.314 -21.206 1.00 71.56 106 SER A C 1
ATOM 763 O O . SER A 1 106 ? 10.914 1.441 -21.071 1.00 71.56 106 SER A O 1
ATOM 765 N N . LEU A 1 107 ? 11.914 -0.363 -20.173 1.00 75.69 107 LEU A N 1
ATOM 766 C CA . LEU A 1 107 ? 12.032 0.204 -18.835 1.00 75.69 107 LEU A CA 1
ATOM 767 C C . LEU A 1 107 ? 13.266 1.114 -18.735 1.00 75.69 107 LEU A C 1
ATOM 769 O O . LEU A 1 107 ? 14.322 0.804 -19.286 1.00 75.69 107 LEU A O 1
ATOM 773 N N . PRO A 1 108 ? 13.182 2.224 -17.980 1.00 76.25 108 PRO A N 1
ATOM 774 C CA . PRO A 1 108 ? 14.363 2.980 -17.583 1.00 76.25 108 PRO A CA 1
ATOM 775 C C . PRO A 1 108 ? 15.399 2.071 -16.907 1.00 76.25 108 PRO A C 1
ATOM 777 O O . PRO A 1 108 ? 15.038 1.244 -16.071 1.00 76.25 108 PRO A O 1
ATOM 780 N N . SER A 1 109 ? 16.688 2.276 -17.187 1.00 72.69 109 SER A N 1
ATOM 781 C CA . SER A 1 109 ? 17.781 1.432 -16.667 1.00 72.69 109 SER A CA 1
ATOM 782 C C . SER A 1 109 ? 17.830 1.316 -15.137 1.00 72.69 109 SER A C 1
ATOM 784 O O . SER A 1 109 ? 18.326 0.325 -14.617 1.00 72.69 109 SER A O 1
ATOM 786 N N . HIS A 1 110 ? 17.286 2.294 -14.407 1.00 75.50 110 HIS A N 1
ATOM 787 C CA . HIS A 1 110 ? 17.208 2.277 -12.943 1.00 75.50 110 HIS A CA 1
ATOM 788 C C . HIS A 1 110 ? 16.038 1.451 -12.373 1.00 75.50 110 HIS A C 1
ATOM 790 O O . HIS A 1 110 ? 16.029 1.198 -11.171 1.00 75.50 110 HIS A O 1
ATOM 796 N N . LEU A 1 111 ? 15.060 1.059 -13.200 1.00 77.56 111 LEU A N 1
ATOM 797 C CA . LEU A 1 111 ? 13.926 0.192 -12.836 1.00 77.56 111 LEU A CA 1
ATOM 798 C C . LEU A 1 111 ? 14.093 -1.238 -13.363 1.00 77.56 111 LEU A C 1
ATOM 800 O O . LEU A 1 111 ? 13.235 -2.086 -13.111 1.00 77.56 111 LEU A O 1
ATOM 804 N N . ALA A 1 112 ? 15.168 -1.503 -14.110 1.00 80.25 112 ALA A N 1
ATOM 805 C CA . ALA A 1 112 ? 15.494 -2.845 -14.554 1.00 80.25 112 ALA A CA 1
ATOM 806 C C . ALA A 1 112 ? 15.767 -3.743 -13.329 1.00 80.25 112 ALA A C 1
ATOM 808 O O . ALA A 1 112 ? 16.441 -3.309 -12.393 1.00 80.25 112 ALA A O 1
ATOM 809 N N . PRO A 1 113 ? 15.246 -4.980 -13.313 1.00 81.19 113 PRO A N 1
ATOM 810 C CA . PRO A 1 113 ? 15.445 -5.902 -12.215 1.00 81.19 113 PRO A CA 1
ATOM 811 C C . PRO A 1 113 ? 16.927 -6.247 -12.068 1.00 81.19 113 PRO A C 1
ATOM 813 O O . PRO A 1 113 ? 17.570 -6.667 -13.030 1.00 81.19 113 PRO A O 1
ATOM 816 N N . ALA A 1 114 ? 17.447 -6.127 -10.849 1.00 82.31 114 ALA A N 1
ATOM 817 C CA . ALA A 1 114 ? 18.766 -6.636 -10.482 1.00 82.31 114 ALA A CA 1
ATOM 818 C C . ALA A 1 114 ? 18.662 -7.445 -9.188 1.00 82.31 114 ALA A C 1
ATOM 820 O O . ALA A 1 114 ? 17.833 -7.139 -8.339 1.00 82.31 114 ALA A O 1
ATOM 821 N N . PHE A 1 115 ? 19.491 -8.476 -9.046 1.00 82.25 115 PHE A N 1
ATOM 822 C CA . PHE A 1 115 ? 19.465 -9.406 -7.905 1.00 82.25 115 PHE A CA 1
ATOM 823 C C . PHE A 1 115 ? 20.848 -9.546 -7.246 1.00 82.25 115 PHE A C 1
ATOM 825 O O . PHE A 1 115 ? 21.158 -10.552 -6.605 1.00 82.25 115 PHE A O 1
ATOM 832 N N . GLU A 1 116 ? 21.716 -8.555 -7.446 1.00 75.12 116 GLU A N 1
ATOM 833 C CA . GLU A 1 116 ? 23.130 -8.616 -7.070 1.00 75.12 116 GLU A CA 1
ATOM 834 C C . GLU A 1 116 ? 23.371 -8.460 -5.562 1.00 75.12 116 GLU A C 1
ATOM 836 O O . GLU A 1 116 ? 24.400 -8.905 -5.056 1.00 75.12 116 GLU A O 1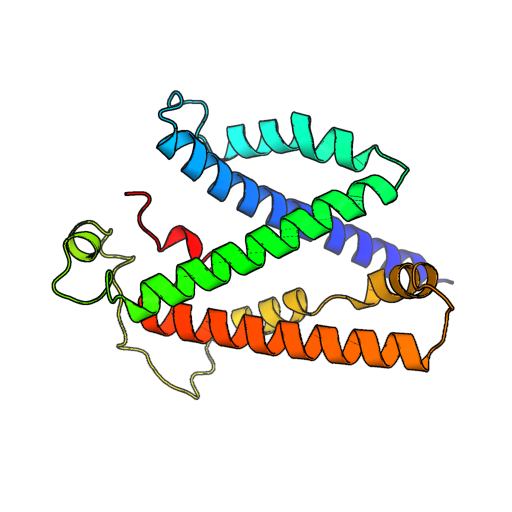
ATOM 841 N N . ARG A 1 117 ? 22.442 -7.847 -4.819 1.00 66.00 117 ARG A N 1
ATOM 842 C CA . ARG A 1 117 ? 22.596 -7.502 -3.393 1.00 66.00 117 ARG A CA 1
ATOM 843 C C . ARG A 1 117 ? 21.810 -8.414 -2.450 1.00 66.00 117 ARG A C 1
ATOM 845 O O . ARG A 1 117 ? 21.587 -8.062 -1.290 1.00 66.00 117 ARG A O 1
ATOM 852 N N . THR A 1 118 ? 21.432 -9.602 -2.918 1.00 63.16 118 THR A N 1
ATOM 853 C CA . THR A 1 118 ? 20.620 -10.557 -2.154 1.00 63.16 118 THR A CA 1
ATOM 854 C C . THR A 1 118 ? 21.380 -11.097 -0.934 1.00 63.16 118 THR A C 1
ATOM 856 O O . THR A 1 118 ? 22.310 -11.890 -1.065 1.00 63.16 118 THR A O 1
ATOM 859 N N . SER A 1 119 ? 20.964 -10.717 0.276 1.00 66.62 119 SER A N 1
ATOM 860 C CA . SER A 1 119 ? 21.419 -11.332 1.529 1.00 66.62 119 SER A CA 1
ATOM 861 C C . SER A 1 119 ? 20.267 -11.390 2.522 1.00 66.62 119 SER A C 1
ATOM 863 O O . SER A 1 119 ? 19.629 -10.378 2.805 1.00 66.62 119 SER A O 1
ATOM 865 N N . LEU A 1 120 ? 20.024 -12.575 3.083 1.00 68.00 120 LEU A N 1
ATOM 866 C CA . LEU A 1 120 ? 18.953 -12.808 4.059 1.00 68.00 120 LEU A CA 1
ATOM 867 C C . LEU A 1 120 ? 19.202 -12.118 5.411 1.00 68.00 120 LEU A C 1
ATOM 869 O O . LEU A 1 120 ? 18.287 -12.032 6.223 1.00 68.00 120 LEU A O 1
ATOM 873 N N . LEU A 1 121 ? 20.429 -11.649 5.665 1.00 70.31 121 LEU A N 1
ATOM 874 C CA . LEU A 1 121 ? 20.860 -11.093 6.953 1.00 70.31 121 LEU A CA 1
ATOM 875 C C . LEU A 1 121 ? 21.468 -9.687 6.836 1.00 70.31 121 LEU A C 1
ATOM 877 O O . LEU A 1 121 ? 22.128 -9.225 7.766 1.00 70.31 121 LEU A O 1
ATOM 881 N N . ASN A 1 122 ? 21.260 -8.987 5.718 1.00 72.25 122 ASN A N 1
ATOM 882 C CA . ASN A 1 122 ? 21.718 -7.604 5.601 1.00 72.25 122 ASN A CA 1
ATOM 883 C C . ASN A 1 122 ? 20.835 -6.679 6.446 1.00 72.25 122 ASN A C 1
ATOM 885 O O . ASN A 1 122 ? 19.687 -6.407 6.106 1.00 72.25 122 ASN A O 1
ATOM 889 N N . VAL A 1 123 ? 21.396 -6.180 7.547 1.00 77.06 123 VAL A N 1
ATOM 890 C CA . VAL A 1 123 ? 20.796 -5.115 8.353 1.00 77.06 123 VAL A CA 1
ATOM 891 C C . VAL A 1 123 ? 21.379 -3.789 7.878 1.00 77.06 123 VAL A C 1
ATOM 893 O O . VAL A 1 123 ? 22.434 -3.356 8.338 1.00 77.06 123 VAL A O 1
ATOM 896 N N . ASP A 1 124 ? 20.714 -3.167 6.912 1.00 82.94 124 ASP A N 1
ATOM 897 C CA . ASP A 1 124 ? 21.052 -1.844 6.391 1.00 82.94 124 ASP A CA 1
ATOM 898 C C . ASP A 1 124 ? 19.950 -0.819 6.723 1.00 82.94 124 ASP A C 1
ATOM 900 O O . ASP A 1 124 ? 18.944 -1.124 7.369 1.00 82.94 124 ASP A O 1
ATOM 904 N N . ALA A 1 125 ? 20.129 0.433 6.291 1.00 85.19 125 ALA A N 1
ATOM 905 C CA . ALA A 1 125 ? 19.117 1.470 6.495 1.00 85.19 125 ALA A CA 1
ATOM 906 C C . ALA A 1 125 ? 17.764 1.106 5.848 1.00 85.19 125 ALA A C 1
ATOM 908 O O . ALA A 1 125 ? 16.716 1.461 6.387 1.00 85.19 125 ALA A O 1
ATOM 909 N N . ASN A 1 126 ? 17.770 0.356 4.740 1.00 82.38 126 ASN A N 1
ATOM 910 C CA . ASN A 1 126 ? 16.548 -0.089 4.070 1.00 82.38 126 ASN A CA 1
ATOM 911 C C . ASN A 1 126 ? 15.786 -1.119 4.909 1.00 82.38 126 ASN A C 1
ATOM 913 O O . ASN A 1 126 ? 14.559 -1.056 4.976 1.00 82.38 126 ASN A O 1
ATOM 917 N N . ALA A 1 127 ? 16.489 -2.008 5.616 1.00 83.81 127 ALA A N 1
ATOM 918 C CA . ALA A 1 127 ? 15.879 -2.924 6.573 1.00 83.81 127 ALA A CA 1
ATOM 919 C C . ALA A 1 127 ? 15.159 -2.169 7.707 1.00 83.81 127 ALA A C 1
ATOM 921 O O . ALA A 1 127 ? 14.040 -2.533 8.070 1.00 83.81 127 ALA A O 1
ATOM 922 N N . LEU A 1 128 ? 15.730 -1.071 8.225 1.00 87.62 128 LEU A N 1
ATOM 923 C CA . LEU A 1 128 ? 15.048 -0.234 9.227 1.00 87.62 128 LEU A CA 1
ATOM 924 C C . LEU A 1 128 ? 13.812 0.474 8.658 1.00 87.62 128 LEU A C 1
ATOM 926 O O . LEU A 1 128 ? 12.785 0.559 9.339 1.00 87.62 128 LEU A O 1
ATOM 930 N N . VAL A 1 129 ? 13.885 0.969 7.420 1.00 88.06 129 VAL A N 1
ATOM 931 C CA . VAL A 1 129 ? 12.731 1.568 6.728 1.00 88.06 129 VAL A CA 1
ATOM 932 C C . VAL A 1 129 ? 11.628 0.527 6.534 1.00 88.06 129 VAL A C 1
ATOM 934 O O . VAL A 1 129 ? 10.463 0.818 6.797 1.00 88.06 129 VAL A O 1
ATOM 937 N N . LEU A 1 130 ? 11.982 -0.703 6.156 1.00 86.50 130 LEU A N 1
ATOM 938 C CA . LEU A 1 130 ? 11.040 -1.810 6.019 1.00 86.50 130 LEU A CA 1
ATOM 939 C C . LEU A 1 130 ? 10.347 -2.135 7.348 1.00 86.50 130 LEU A C 1
ATOM 941 O O . LEU A 1 130 ? 9.122 -2.222 7.382 1.00 86.50 130 LEU A O 1
ATOM 945 N N . VAL A 1 131 ? 11.103 -2.269 8.443 1.00 87.94 131 VAL A N 1
ATOM 946 C CA . VAL A 1 131 ? 10.539 -2.515 9.784 1.00 87.94 131 VAL A CA 1
ATOM 947 C C . VAL A 1 131 ? 9.603 -1.378 10.198 1.00 87.94 131 VAL A C 1
ATOM 949 O O . VAL A 1 131 ? 8.510 -1.630 10.706 1.00 87.94 131 VAL A O 1
ATOM 952 N N . SER A 1 132 ? 9.993 -0.131 9.930 1.00 89.31 132 SER A N 1
ATOM 953 C CA . SER A 1 132 ? 9.169 1.048 10.222 1.00 89.31 132 SER A CA 1
ATOM 954 C C . SER A 1 132 ? 7.859 1.035 9.426 1.00 89.31 132 SER A C 1
ATOM 956 O O . SER A 1 132 ? 6.786 1.252 9.990 1.00 89.31 132 SER A O 1
ATOM 958 N N . ASN A 1 133 ? 7.924 0.706 8.133 1.00 88.56 133 ASN A N 1
ATOM 959 C CA . ASN A 1 133 ? 6.749 0.582 7.271 1.00 88.56 133 ASN A CA 1
ATOM 960 C C . ASN A 1 133 ? 5.844 -0.581 7.688 1.00 88.56 133 ASN A C 1
ATOM 962 O O . ASN A 1 133 ? 4.625 -0.438 7.646 1.00 88.56 133 ASN A O 1
ATOM 966 N N . LEU A 1 134 ? 6.407 -1.707 8.132 1.00 89.00 134 LEU A N 1
ATOM 967 C CA . LEU A 1 134 ? 5.629 -2.836 8.641 1.00 89.00 134 LEU A CA 1
ATOM 968 C C . LEU A 1 134 ? 4.894 -2.461 9.936 1.00 89.00 134 LEU A C 1
ATOM 970 O O . LEU A 1 134 ? 3.723 -2.798 10.103 1.00 89.00 134 LEU A O 1
ATOM 974 N N . GLY A 1 135 ? 5.545 -1.696 10.817 1.00 89.31 135 GLY A N 1
ATOM 975 C CA . GLY A 1 135 ? 4.913 -1.132 12.010 1.00 89.31 135 GLY A CA 1
ATOM 976 C C . GLY A 1 135 ? 3.717 -0.239 11.670 1.00 89.31 135 GLY A C 1
ATOM 977 O O . GLY A 1 135 ? 2.664 -0.356 12.297 1.00 89.31 135 GLY A O 1
ATOM 978 N N . LEU A 1 136 ? 3.844 0.596 10.634 1.00 86.44 136 LEU A N 1
ATOM 979 C CA . LEU A 1 136 ? 2.733 1.399 10.120 1.00 86.44 136 LEU A CA 1
ATOM 980 C C . LEU A 1 136 ? 1.643 0.528 9.474 1.00 86.44 136 LEU A C 1
ATOM 982 O O . LEU A 1 136 ? 0.465 0.794 9.673 1.00 86.44 136 LEU A O 1
ATOM 986 N N . ALA A 1 137 ? 2.002 -0.524 8.739 1.00 87.81 137 ALA A N 1
ATOM 987 C CA . ALA A 1 137 ? 1.040 -1.397 8.062 1.00 87.81 137 ALA A CA 1
ATOM 988 C C . ALA A 1 137 ? 0.121 -2.151 9.041 1.00 87.81 137 ALA A C 1
ATOM 990 O O . ALA A 1 137 ? -1.042 -2.402 8.733 1.00 87.81 137 ALA A O 1
ATOM 991 N N . PHE A 1 138 ? 0.614 -2.467 10.242 1.00 88.88 138 PHE A N 1
ATOM 992 C CA . PHE A 1 138 ? -0.147 -3.163 11.286 1.00 88.88 138 PHE A CA 1
ATOM 993 C C . PHE A 1 138 ? -0.763 -2.233 12.343 1.00 88.88 138 PHE A C 1
ATOM 995 O O . PHE A 1 138 ? -1.226 -2.687 13.397 1.00 88.88 138 PHE A O 1
ATOM 1002 N N . ILE A 1 139 ? -0.813 -0.923 12.085 1.00 87.44 139 ILE A N 1
ATOM 1003 C CA . ILE A 1 139 ? -1.414 0.028 13.018 1.00 87.44 139 ILE A CA 1
ATOM 1004 C C . ILE A 1 139 ? -2.952 -0.018 12.947 1.00 87.44 139 ILE A C 1
ATOM 1006 O O . ILE A 1 139 ? -3.597 0.618 12.121 1.00 87.44 139 ILE A O 1
ATOM 1010 N N . ALA A 1 140 ? -3.570 -0.771 13.856 1.00 84.69 140 ALA A N 1
ATOM 1011 C CA . ALA A 1 140 ? -5.036 -0.833 13.978 1.00 84.69 140 ALA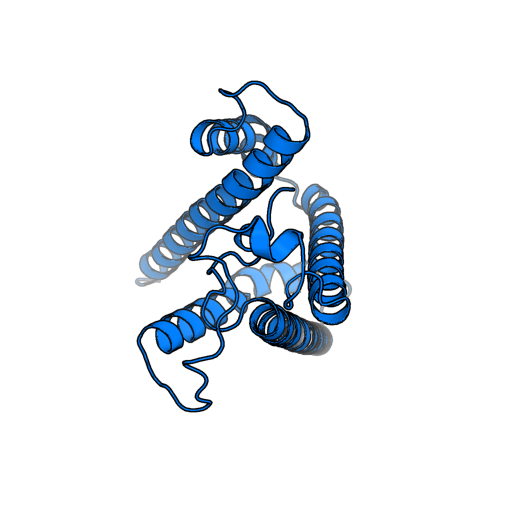 A CA 1
ATOM 1012 C C . ALA A 1 140 ? -5.560 -0.429 15.369 1.00 84.69 140 ALA A C 1
ATOM 1014 O O . ALA A 1 140 ? -6.760 -0.235 15.559 1.00 84.69 140 ALA A O 1
ATOM 1015 N N . HIS A 1 141 ? -4.663 -0.276 16.349 1.00 84.62 141 HIS A N 1
ATOM 1016 C CA . HIS A 1 141 ? -4.997 -0.179 17.773 1.00 84.62 141 HIS A CA 1
ATOM 1017 C C . HIS A 1 141 ? -5.890 1.017 18.137 1.00 84.62 141 HIS A C 1
ATOM 1019 O O . HIS A 1 141 ? -6.771 0.877 18.980 1.00 84.62 141 HIS A O 1
ATOM 1025 N N . TYR A 1 142 ? -5.709 2.173 17.491 1.00 82.06 142 TYR A N 1
ATOM 1026 C CA . TYR A 1 142 ? -6.508 3.370 17.786 1.00 82.06 142 TYR A CA 1
ATOM 1027 C C . TYR A 1 142 ? -7.948 3.274 17.251 1.00 82.06 142 TYR A C 1
ATOM 1029 O O . TYR A 1 142 ? -8.851 3.871 17.830 1.00 82.06 142 TYR A O 1
ATOM 1037 N N . ASN A 1 143 ? -8.182 2.469 16.205 1.00 83.50 143 ASN A N 1
ATOM 1038 C CA . ASN A 1 143 ? -9.517 2.203 15.654 1.00 83.50 143 ASN A CA 1
ATOM 1039 C C . ASN A 1 143 ? -10.202 0.989 16.302 1.00 83.50 143 ASN A C 1
ATOM 1041 O O . ASN A 1 143 ? -11.405 0.793 16.129 1.00 83.50 143 ASN A O 1
ATOM 1045 N N . ALA A 1 144 ? -9.468 0.177 17.071 1.00 86.38 144 ALA A N 1
ATOM 1046 C CA . ALA A 1 144 ? -9.997 -1.032 17.699 1.00 86.38 144 ALA A CA 1
ATOM 1047 C C . ALA A 1 144 ? -11.262 -0.797 18.556 1.00 86.38 144 ALA A C 1
ATOM 1049 O O . ALA A 1 144 ? -12.188 -1.602 18.438 1.00 86.38 144 ALA A O 1
ATOM 1050 N N . PRO A 1 145 ? -11.385 0.288 19.355 1.00 85.50 145 PRO A N 1
ATOM 1051 C CA . PRO A 1 145 ? -12.613 0.561 20.105 1.00 85.50 145 PRO A CA 1
ATOM 1052 C C . PRO A 1 145 ? -13.831 0.789 19.202 1.00 85.50 145 PRO A C 1
ATOM 1054 O O . PRO A 1 145 ? -14.912 0.279 19.498 1.00 85.50 145 PRO A O 1
ATOM 1057 N N . LEU A 1 146 ? -13.657 1.506 18.086 1.00 83.44 146 LEU A N 1
ATOM 1058 C CA . LEU A 1 146 ? -14.722 1.750 17.109 1.00 83.44 146 LEU A CA 1
ATOM 1059 C C . LEU A 1 146 ? -15.153 0.441 16.439 1.00 83.44 146 LEU A C 1
ATOM 1061 O O . LEU A 1 146 ? -16.345 0.151 16.362 1.00 83.44 146 LEU A O 1
ATOM 1065 N N . PHE A 1 147 ? -14.197 -0.400 16.034 1.00 8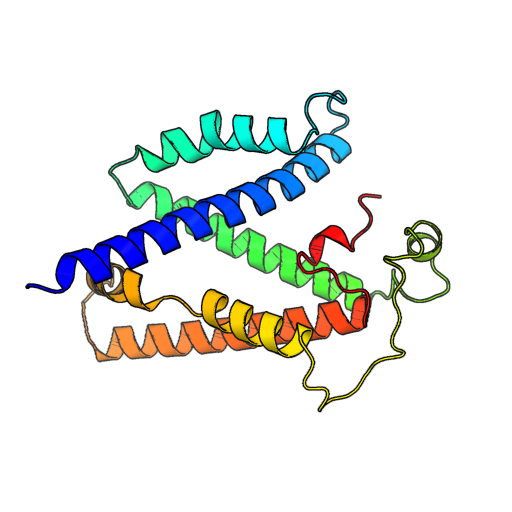6.19 147 PHE A N 1
ATOM 1066 C CA . PHE A 1 147 ? -14.493 -1.714 15.455 1.00 86.19 147 PHE A CA 1
ATOM 1067 C C . PHE A 1 147 ? -15.192 -2.649 16.445 1.00 86.19 147 PHE A C 1
ATOM 1069 O O . PHE A 1 147 ? -16.123 -3.359 16.069 1.00 86.19 147 PHE A O 1
ATOM 1076 N N . TYR A 1 148 ? -14.796 -2.624 17.720 1.00 87.50 148 TYR A N 1
ATOM 1077 C CA . TYR A 1 148 ? -15.462 -3.396 18.767 1.00 87.50 148 TYR A CA 1
ATOM 1078 C C . TYR A 1 148 ? -16.915 -2.949 18.967 1.00 87.50 148 TYR A C 1
ATOM 1080 O O . TYR A 1 148 ? -17.812 -3.777 19.123 1.00 87.50 148 TYR A O 1
ATOM 1088 N N . GLN A 1 149 ? -17.170 -1.639 18.932 1.00 86.81 149 GLN A N 1
ATOM 1089 C CA . GLN A 1 149 ? -18.522 -1.094 19.042 1.00 86.81 149 GLN A CA 1
ATOM 1090 C C . GLN A 1 149 ? -19.386 -1.419 17.816 1.00 86.81 149 GLN A C 1
ATOM 1092 O O . GLN A 1 149 ? -20.585 -1.657 17.978 1.00 86.81 149 GLN A O 1
ATOM 1097 N N . ALA A 1 150 ? -18.796 -1.479 16.622 1.00 83.69 150 ALA A N 1
ATOM 1098 C CA . ALA A 1 150 ? -19.484 -1.832 15.380 1.00 83.69 150 ALA A CA 1
ATOM 1099 C C . ALA A 1 150 ? -19.758 -3.343 15.219 1.00 83.69 150 ALA A C 1
ATOM 1101 O O . ALA A 1 150 ? -20.519 -3.733 14.335 1.00 83.69 150 ALA A O 1
ATOM 1102 N N . LEU A 1 151 ? -19.162 -4.204 16.054 1.00 85.88 151 LEU A N 1
ATOM 1103 C CA . LEU A 1 151 ? -19.326 -5.656 15.964 1.00 85.88 151 LEU A CA 1
ATOM 1104 C C . LEU A 1 151 ? -20.745 -6.095 16.364 1.00 85.88 151 LEU A C 1
ATOM 1106 O O . LEU A 1 151 ? -21.187 -5.858 17.492 1.00 85.88 151 LEU A O 1
ATOM 1110 N N . ASP A 1 152 ? -21.430 -6.810 15.467 1.00 82.50 152 ASP A N 1
ATOM 1111 C CA . ASP A 1 152 ? -22.739 -7.397 15.761 1.00 82.50 152 ASP A CA 1
ATOM 1112 C C . ASP A 1 152 ? -22.632 -8.465 16.865 1.00 82.50 152 ASP A C 1
ATOM 1114 O O . ASP A 1 152 ? -21.778 -9.351 16.802 1.00 82.50 152 ASP A O 1
ATOM 1118 N N . ARG A 1 153 ? -23.501 -8.384 17.882 1.00 83.94 153 ARG A N 1
ATOM 1119 C CA . ARG A 1 153 ? -23.458 -9.132 19.161 1.00 83.94 153 ARG A CA 1
ATOM 1120 C C . ARG A 1 153 ? -22.056 -9.143 19.796 1.00 83.94 153 ARG A C 1
ATOM 1122 O O . ARG A 1 153 ? -21.306 -10.124 19.714 1.00 83.94 153 ARG A O 1
ATOM 1129 N N . ARG A 1 154 ? -21.733 -8.021 20.442 1.00 85.38 154 ARG A N 1
ATOM 1130 C CA . ARG A 1 154 ? -20.430 -7.713 21.049 1.00 85.38 154 ARG A CA 1
ATOM 1131 C C . ARG A 1 154 ? -19.997 -8.778 22.062 1.00 85.38 154 ARG A C 1
ATOM 1133 O O . ARG A 1 154 ? -20.679 -9.025 23.051 1.00 85.38 154 ARG A O 1
ATOM 1140 N N . SER A 1 155 ? -18.836 -9.373 21.808 1.00 91.88 155 SER A N 1
ATOM 1141 C CA . SER A 1 155 ? -18.126 -10.282 22.709 1.00 91.88 155 SER A CA 1
ATOM 1142 C C . SER A 1 155 ? -16.625 -10.095 22.497 1.00 91.88 155 SER A C 1
ATOM 1144 O O . SER A 1 155 ? -16.167 -9.942 21.359 1.00 91.88 155 SER A O 1
ATOM 1146 N N . THR A 1 156 ? -15.862 -10.119 23.587 1.00 90.38 156 THR A N 1
ATOM 1147 C CA . THR A 1 156 ? -14.397 -10.034 23.569 1.00 90.38 156 THR A CA 1
ATOM 1148 C C . THR A 1 156 ? -13.771 -11.196 22.802 1.00 90.38 156 THR A C 1
ATOM 1150 O O . THR A 1 156 ? -12.845 -10.979 22.027 1.00 90.38 156 THR A O 1
ATOM 1153 N N . GLU A 1 157 ? -14.315 -12.406 22.934 1.00 92.31 157 GLU A N 1
ATOM 1154 C CA . GLU A 1 157 ? -13.832 -13.611 22.245 1.00 92.31 157 GLU A CA 1
ATOM 1155 C C . GLU A 1 157 ? -14.026 -13.518 20.728 1.00 92.31 157 GLU A C 1
ATOM 1157 O O . GLU A 1 157 ? -13.128 -13.842 19.945 1.00 92.31 157 GLU A O 1
ATOM 1162 N N . ARG A 1 158 ? -15.193 -13.022 20.296 1.00 91.12 158 ARG A N 1
ATOM 1163 C CA . ARG A 1 158 ? -15.499 -12.849 18.868 1.00 91.12 158 ARG A CA 1
ATOM 1164 C C . ARG A 1 158 ? -14.624 -11.775 18.244 1.00 91.12 158 ARG A C 1
ATOM 1166 O O . ARG A 1 158 ? -14.109 -11.976 17.148 1.00 91.12 158 ARG A O 1
ATOM 1173 N N . PHE A 1 159 ? -14.424 -10.665 18.951 1.00 93.31 159 PHE A N 1
ATOM 1174 C CA . PHE A 1 159 ? -13.524 -9.613 18.498 1.00 93.31 159 PHE A CA 1
ATOM 1175 C C . PHE A 1 159 ? -12.074 -10.101 18.423 1.00 93.31 159 PHE A C 1
ATOM 1177 O O . PHE A 1 159 ? -11.426 -9.893 17.404 1.00 93.31 159 PHE A O 1
ATOM 1184 N N . ALA A 1 160 ? -11.586 -10.818 19.440 1.00 92.88 160 ALA A N 1
ATOM 1185 C CA . ALA A 1 160 ? -10.238 -11.387 19.439 1.00 92.88 160 ALA A CA 1
ATOM 1186 C C . ALA A 1 160 ? -10.024 -12.359 18.269 1.00 92.88 160 ALA A C 1
ATOM 1188 O O . ALA A 1 160 ? -9.009 -12.281 17.581 1.00 92.88 160 ALA A O 1
ATOM 1189 N N . THR A 1 161 ? -11.005 -13.221 17.992 1.00 93.38 161 THR A N 1
ATOM 1190 C CA . THR A 1 161 ? -10.963 -14.146 16.849 1.00 93.38 161 THR A CA 1
ATOM 1191 C C . THR A 1 161 ? -10.930 -13.388 15.520 1.00 93.38 161 THR A C 1
ATOM 1193 O O . THR A 1 161 ? -10.111 -13.697 14.657 1.00 93.38 161 THR A O 1
ATOM 1196 N N . ALA A 1 162 ? -11.776 -12.365 15.359 1.00 92.81 162 ALA A N 1
ATOM 1197 C CA . ALA A 1 162 ? -11.802 -11.537 14.154 1.00 92.81 162 ALA A CA 1
ATOM 1198 C C . ALA A 1 162 ? -10.472 -10.796 13.933 1.00 92.81 162 ALA A C 1
ATOM 1200 O O .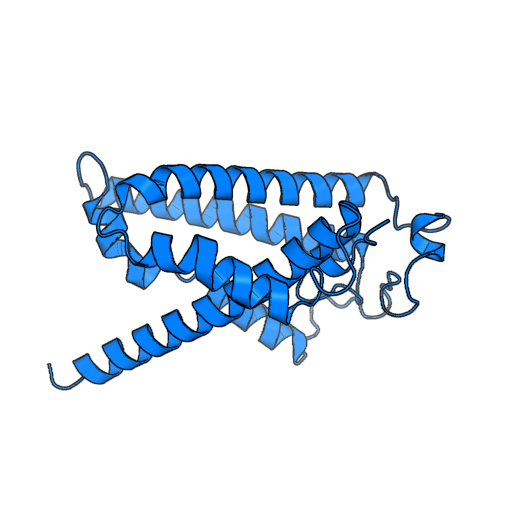 ALA A 1 162 ? -9.949 -10.794 12.820 1.00 92.81 162 ALA A O 1
ATOM 1201 N N . VAL A 1 163 ? -9.898 -10.223 14.995 1.00 93.00 163 VAL A N 1
ATOM 1202 C CA . VAL A 1 163 ? -8.584 -9.567 14.962 1.00 93.00 163 VAL A CA 1
ATOM 1203 C C . VAL A 1 163 ? -7.496 -10.569 14.579 1.00 93.00 163 VAL A C 1
ATOM 1205 O O . VAL A 1 163 ? -6.723 -10.294 13.667 1.00 93.00 163 VAL A O 1
ATOM 1208 N N . LEU A 1 164 ? -7.456 -11.750 15.201 1.00 94.25 164 LEU A N 1
ATOM 1209 C CA . LEU A 1 164 ? -6.453 -12.770 14.891 1.00 94.25 164 LEU A CA 1
ATOM 1210 C C . LEU A 1 164 ? -6.507 -13.188 13.415 1.00 94.25 164 LEU A C 1
ATOM 1212 O O . LEU A 1 164 ? -5.478 -13.200 12.742 1.00 94.25 164 LEU A O 1
ATOM 1216 N N . ILE A 1 165 ? -7.703 -13.481 12.896 1.00 95.38 165 ILE A N 1
ATOM 1217 C CA . ILE A 1 165 ? -7.893 -13.840 11.485 1.00 95.38 165 ILE A CA 1
ATOM 1218 C C . ILE A 1 165 ? -7.440 -12.692 10.575 1.00 95.38 165 ILE A C 1
ATOM 1220 O O . ILE A 1 165 ? -6.701 -12.933 9.622 1.00 95.38 165 ILE A O 1
ATOM 1224 N N . ALA A 1 166 ? -7.826 -11.449 10.878 1.00 92.81 166 ALA A N 1
ATOM 1225 C CA . ALA A 1 166 ? -7.446 -10.287 10.078 1.00 92.81 166 ALA A CA 1
ATOM 1226 C C . ALA A 1 166 ? -5.921 -10.108 10.012 1.00 92.81 166 ALA A C 1
ATOM 1228 O O . ALA A 1 166 ? -5.370 -9.960 8.923 1.00 92.81 166 ALA A O 1
ATOM 1229 N N . PHE A 1 167 ? -5.223 -10.189 11.147 1.00 93.94 167 PHE A N 1
ATOM 1230 C CA . PHE A 1 167 ? -3.764 -10.068 11.190 1.00 93.94 167 PHE A CA 1
ATOM 1231 C C . PHE A 1 167 ? -3.061 -11.219 10.465 1.00 93.94 167 PHE A C 1
ATOM 1233 O O . PHE A 1 167 ? -2.078 -10.978 9.767 1.00 93.94 167 PHE A O 1
ATOM 1240 N N . MET A 1 168 ? -3.573 -12.450 10.560 1.00 95.62 168 MET A N 1
ATOM 1241 C CA . MET A 1 168 ? -3.036 -13.591 9.810 1.00 95.62 168 MET A CA 1
ATOM 1242 C C . MET A 1 168 ? -3.184 -13.407 8.296 1.00 95.62 168 MET A C 1
ATOM 1244 O O . MET A 1 168 ? -2.219 -13.602 7.558 1.00 95.62 168 MET A O 1
ATOM 1248 N N . VAL A 1 169 ? -4.365 -12.985 7.831 1.00 94.50 169 VAL A N 1
ATOM 1249 C CA . VAL A 1 169 ? -4.621 -12.718 6.406 1.00 94.50 169 VAL A CA 1
ATOM 1250 C C . VAL A 1 169 ? -3.739 -11.579 5.896 1.00 94.50 169 VAL A C 1
ATOM 1252 O O . VAL A 1 169 ? -3.120 -11.717 4.844 1.00 94.50 169 VAL A O 1
ATOM 1255 N N . LEU A 1 170 ? -3.631 -10.480 6.648 1.00 93.56 170 LEU A N 1
ATOM 1256 C CA . LEU A 1 170 ? -2.773 -9.347 6.291 1.00 93.56 170 LEU A CA 1
ATOM 1257 C C . LEU A 1 170 ? -1.298 -9.744 6.240 1.00 93.56 170 LEU A C 1
ATOM 1259 O O . LEU A 1 170 ? -0.599 -9.361 5.308 1.00 93.56 170 LEU A O 1
ATOM 1263 N N . THR A 1 171 ? -0.835 -10.555 7.192 1.00 94.06 171 THR A N 1
ATOM 1264 C CA . THR A 1 171 ? 0.544 -11.061 7.205 1.00 94.06 171 THR A CA 1
ATOM 1265 C C . THR A 1 171 ? 0.820 -11.898 5.962 1.00 94.06 171 THR A C 1
ATOM 1267 O O . THR A 1 171 ? 1.782 -11.626 5.250 1.00 94.06 171 THR A O 1
ATOM 1270 N N . ALA A 1 172 ? -0.058 -12.852 5.640 1.00 94.88 172 ALA A N 1
ATOM 1271 C CA . ALA A 1 172 ? 0.074 -13.667 4.436 1.00 94.88 172 ALA A CA 1
ATOM 1272 C C . ALA A 1 172 ? 0.078 -12.811 3.158 1.00 94.88 172 ALA A C 1
ATOM 1274 O O . ALA A 1 172 ? 0.916 -13.018 2.280 1.00 94.88 172 ALA A O 1
ATOM 1275 N N . LEU A 1 173 ? -0.815 -11.820 3.071 1.00 94.31 173 LEU A N 1
ATOM 1276 C CA . LEU A 1 173 ? -0.909 -10.918 1.926 1.00 94.31 173 LEU A CA 1
ATOM 1277 C C . LEU A 1 173 ? 0.346 -10.048 1.772 1.00 94.31 173 LEU A C 1
ATOM 1279 O O . LEU A 1 173 ? 0.892 -9.961 0.674 1.00 94.31 173 LEU A O 1
ATOM 1283 N N . TYR A 1 174 ? 0.829 -9.424 2.848 1.00 92.88 174 TYR A N 1
ATOM 1284 C CA . TYR A 1 174 ? 2.034 -8.594 2.812 1.00 92.88 174 TYR A CA 1
ATOM 1285 C C . TYR A 1 174 ? 3.277 -9.415 2.481 1.00 92.88 174 TYR A C 1
ATOM 1287 O O . TYR A 1 174 ? 4.053 -9.006 1.620 1.00 92.88 174 TYR A O 1
ATOM 1295 N N . THR A 1 175 ? 3.439 -10.600 3.076 1.00 92.88 175 THR A N 1
ATOM 1296 C CA . THR A 1 175 ? 4.537 -11.509 2.727 1.00 92.88 175 THR A CA 1
ATOM 1297 C C . THR A 1 175 ? 4.466 -11.922 1.259 1.00 92.88 175 THR A C 1
ATOM 1299 O O . THR A 1 175 ? 5.479 -11.849 0.568 1.00 92.88 175 THR A O 1
ATOM 1302 N N . ALA A 1 176 ? 3.286 -12.288 0.747 1.00 93.56 176 ALA A N 1
ATOM 1303 C CA . ALA A 1 176 ? 3.117 -12.636 -0.661 1.00 93.56 176 ALA A CA 1
ATOM 1304 C C . ALA A 1 176 ? 3.495 -11.467 -1.583 1.00 93.56 176 ALA A C 1
ATOM 1306 O O . ALA A 1 176 ? 4.276 -11.649 -2.512 1.00 93.56 176 ALA A O 1
ATOM 1307 N N . MET A 1 177 ? 3.010 -10.257 -1.298 1.00 93.00 177 MET A N 1
ATOM 1308 C CA . MET A 1 177 ? 3.329 -9.057 -2.079 1.00 93.00 177 MET A CA 1
ATOM 1309 C C . MET A 1 177 ? 4.821 -8.723 -2.060 1.00 93.00 177 MET A C 1
ATOM 1311 O O . MET A 1 177 ? 5.381 -8.390 -3.102 1.00 93.00 177 MET A O 1
ATOM 1315 N N . MET A 1 178 ? 5.478 -8.843 -0.903 1.00 90.38 178 MET A N 1
ATOM 1316 C CA . MET A 1 178 ? 6.921 -8.629 -0.780 1.00 90.38 178 MET A CA 1
ATOM 1317 C C . MET A 1 178 ? 7.714 -9.659 -1.586 1.00 90.38 178 MET A C 1
ATOM 1319 O O . MET A 1 178 ? 8.601 -9.281 -2.345 1.00 90.38 178 MET A O 1
ATOM 1323 N N . VAL A 1 179 ? 7.374 -10.946 -1.467 1.00 90.75 179 VAL A N 1
ATOM 1324 C CA . VAL A 1 179 ? 8.056 -12.028 -2.192 1.00 90.75 179 VAL A CA 1
ATOM 1325 C C . VAL A 1 179 ? 7.857 -11.887 -3.698 1.00 90.75 179 VAL A C 1
ATOM 1327 O O . VAL A 1 179 ? 8.824 -11.978 -4.446 1.00 90.75 179 VAL A O 1
ATOM 1330 N N . LEU A 1 180 ? 6.630 -11.635 -4.157 1.00 91.56 180 LEU A N 1
ATOM 1331 C CA . LEU A 1 180 ? 6.319 -11.504 -5.582 1.00 91.56 180 LEU A CA 1
ATOM 1332 C C . LEU A 1 180 ? 6.917 -10.228 -6.184 1.00 91.56 180 LEU A C 1
ATOM 1334 O O . LEU A 1 180 ? 7.473 -10.271 -7.281 1.00 91.56 180 LEU A O 1
ATOM 1338 N N . GLY A 1 181 ? 6.847 -9.104 -5.466 1.00 89.31 181 GLY A N 1
ATOM 1339 C CA . GLY A 1 181 ? 7.476 -7.850 -5.878 1.00 89.31 181 GLY A CA 1
ATOM 1340 C C . GLY A 1 181 ? 8.989 -8.003 -6.010 1.00 89.31 181 GLY A C 1
ATOM 1341 O O . GLY A 1 181 ? 9.543 -7.701 -7.067 1.00 89.31 181 GLY A O 1
ATOM 1342 N N . TYR A 1 182 ? 9.632 -8.583 -4.992 1.00 88.00 182 TYR A N 1
ATOM 1343 C CA . TYR A 1 182 ? 11.062 -8.879 -5.028 1.00 88.00 182 TYR A CA 1
ATOM 1344 C C . TYR A 1 182 ? 11.415 -9.871 -6.140 1.00 88.00 182 TYR A C 1
ATOM 1346 O O . TYR A 1 182 ? 12.359 -9.644 -6.881 1.00 88.00 182 TYR A O 1
ATOM 1354 N N . ALA A 1 183 ? 10.633 -10.932 -6.346 1.00 87.19 183 ALA A N 1
ATOM 1355 C CA . ALA A 1 183 ? 10.863 -11.883 -7.435 1.00 87.19 183 ALA A CA 1
ATOM 1356 C C . ALA A 1 183 ? 10.743 -11.251 -8.837 1.00 87.19 183 ALA A C 1
ATOM 1358 O O . ALA A 1 183 ? 11.287 -11.800 -9.798 1.00 87.19 183 ALA A O 1
ATOM 1359 N N . THR A 1 184 ? 10.030 -10.125 -8.954 1.00 86.56 184 THR A N 1
ATOM 1360 C CA . THR A 1 184 ? 9.815 -9.411 -10.220 1.00 86.56 184 THR A CA 1
ATOM 1361 C C . THR A 1 184 ? 10.890 -8.355 -10.478 1.00 86.56 184 THR A C 1
ATOM 1363 O O . THR A 1 184 ? 11.400 -8.289 -11.592 1.00 86.56 184 THR A O 1
ATOM 1366 N N . PHE A 1 185 ? 11.253 -7.548 -9.474 1.00 86.69 185 PHE A N 1
ATOM 1367 C CA . PHE A 1 185 ? 12.139 -6.380 -9.642 1.00 86.69 185 PHE A CA 1
ATOM 1368 C C . PHE A 1 185 ? 13.457 -6.451 -8.859 1.00 86.69 185 PHE A C 1
ATOM 1370 O O . PHE A 1 185 ? 14.335 -5.607 -9.045 1.00 86.69 185 PHE A O 1
ATOM 1377 N N . GLY A 1 186 ? 13.611 -7.443 -7.985 1.00 86.12 186 GLY A N 1
ATOM 1378 C CA . GLY A 1 186 ? 14.783 -7.620 -7.136 1.00 86.12 186 GLY A CA 1
ATOM 1379 C C . GLY A 1 186 ? 15.107 -6.372 -6.315 1.00 86.12 186 GLY A C 1
ATOM 1380 O O . GLY A 1 186 ? 14.228 -5.733 -5.730 1.00 86.12 186 GLY A O 1
ATOM 1381 N N . ASP A 1 187 ? 16.380 -6.002 -6.306 1.00 82.94 187 ASP A N 1
ATOM 1382 C CA . ASP A 1 187 ? 16.948 -4.888 -5.546 1.00 82.94 187 ASP A CA 1
ATOM 1383 C C . ASP A 1 187 ? 16.470 -3.509 -6.036 1.00 82.94 187 ASP A C 1
ATOM 1385 O O . ASP A 1 187 ? 16.590 -2.522 -5.313 1.00 82.94 187 ASP A O 1
ATOM 1389 N N . HIS A 1 188 ? 15.898 -3.430 -7.241 1.00 85.25 188 HIS A N 1
ATOM 1390 C CA . HIS A 1 188 ? 15.367 -2.193 -7.828 1.00 85.25 188 HIS A CA 1
ATOM 1391 C C . HIS A 1 188 ? 13.866 -1.996 -7.563 1.00 85.25 188 HIS A C 1
ATOM 1393 O O . HIS A 1 188 ? 13.222 -1.141 -8.178 1.00 85.25 188 HIS A O 1
ATOM 1399 N N . THR A 1 189 ? 13.284 -2.762 -6.637 1.00 84.69 189 THR A N 1
ATOM 1400 C CA . THR A 1 189 ? 11.893 -2.574 -6.205 1.00 84.69 189 THR A CA 1
ATOM 1401 C C . THR A 1 189 ? 11.720 -1.197 -5.548 1.00 84.69 189 THR A C 1
ATOM 1403 O O . THR A 1 189 ? 12.358 -0.889 -4.544 1.00 84.69 189 THR A O 1
ATOM 1406 N N . ALA A 1 190 ? 10.844 -0.354 -6.096 1.00 84.94 190 ALA A N 1
ATOM 1407 C CA . ALA A 1 190 ? 10.515 0.947 -5.527 1.00 84.94 190 ALA A CA 1
ATOM 1408 C C . ALA A 1 190 ? 9.596 0.795 -4.307 1.00 84.94 190 ALA A C 1
ATOM 1410 O O . ALA A 1 190 ? 8.840 -0.170 -4.184 1.00 84.94 190 ALA A O 1
ATOM 1411 N N . SER A 1 191 ? 9.605 1.796 -3.422 1.00 81.50 191 SER A N 1
ATOM 1412 C CA . SER A 1 191 ? 8.749 1.825 -2.225 1.00 81.50 191 SER A CA 1
ATOM 1413 C C . SER A 1 191 ? 7.255 1.732 -2.557 1.00 81.50 191 SER A C 1
ATOM 1415 O O . SER A 1 191 ? 6.498 1.087 -1.835 1.00 81.50 191 SER A O 1
ATOM 1417 N N . GLN A 1 192 ? 6.842 2.330 -3.677 1.00 85.38 192 GLN A N 1
ATOM 1418 C CA . GLN A 1 192 ? 5.538 2.115 -4.290 1.00 85.38 192 GLN A CA 1
ATOM 1419 C C . GLN A 1 192 ? 5.692 1.128 -5.450 1.00 85.38 192 GLN A C 1
ATOM 1421 O O . GLN A 1 192 ? 5.999 1.528 -6.571 1.00 85.38 192 GLN A O 1
ATOM 1426 N N . LEU A 1 193 ? 5.431 -0.155 -5.188 1.00 86.62 193 LEU A N 1
ATOM 1427 C CA . LEU A 1 193 ? 5.645 -1.254 -6.142 1.00 86.62 193 LEU A CA 1
ATOM 1428 C C . LEU A 1 193 ? 4.974 -1.027 -7.510 1.00 86.62 193 LEU A C 1
ATOM 1430 O O . LEU A 1 193 ? 5.519 -1.398 -8.544 1.00 86.62 193 LEU A O 1
ATOM 1434 N N . LEU A 1 194 ? 3.795 -0.396 -7.534 1.00 85.88 194 LEU A N 1
ATOM 1435 C CA . LEU A 1 194 ? 3.080 -0.103 -8.782 1.00 85.88 194 LEU A CA 1
ATOM 1436 C C . LEU A 1 194 ? 3.860 0.823 -9.727 1.00 85.88 194 LEU A C 1
ATOM 1438 O O . LEU A 1 194 ? 3.684 0.725 -10.937 1.00 85.88 194 LEU A O 1
ATOM 1442 N N . ASN A 1 195 ? 4.758 1.661 -9.203 1.00 84.88 195 ASN A N 1
ATOM 1443 C CA . ASN A 1 195 ? 5.570 2.571 -10.009 1.00 84.88 195 ASN A CA 1
ATOM 1444 C C . ASN A 1 195 ? 6.718 1.855 -10.743 1.00 84.88 195 ASN A C 1
ATOM 1446 O O . ASN A 1 195 ? 7.277 2.424 -11.679 1.00 84.88 195 ASN A O 1
ATOM 1450 N N . ASN A 1 196 ? 7.069 0.622 -10.354 1.00 84.06 196 ASN A N 1
ATOM 1451 C CA . ASN A 1 196 ? 8.015 -0.206 -11.109 1.00 84.06 196 ASN A CA 1
ATOM 1452 C C . ASN A 1 196 ? 7.411 -0.759 -12.397 1.00 84.06 196 ASN A C 1
ATOM 1454 O O . ASN A 1 196 ? 8.138 -1.059 -13.344 1.00 84.06 196 ASN A O 1
ATOM 1458 N N . TYR A 1 197 ? 6.088 -0.916 -12.437 1.00 82.94 197 TYR A N 1
ATOM 1459 C CA . TYR A 1 197 ? 5.415 -1.380 -13.634 1.00 82.94 197 TYR A CA 1
ATOM 1460 C C . TYR A 1 197 ? 5.363 -0.246 -14.646 1.00 82.94 197 TYR A C 1
ATOM 1462 O O . TYR A 1 197 ? 4.932 0.871 -14.354 1.00 82.94 197 TYR A O 1
ATOM 1470 N N . ARG A 1 198 ? 5.817 -0.543 -15.863 1.00 73.06 198 ARG A N 1
ATOM 1471 C CA . ARG A 1 198 ? 5.766 0.420 -16.956 1.00 73.06 198 ARG A CA 1
ATOM 1472 C C . ARG A 1 198 ? 4.298 0.812 -17.210 1.00 73.06 198 ARG A C 1
ATOM 1474 O O . ARG A 1 198 ? 3.443 -0.074 -17.276 1.00 73.06 198 ARG A O 1
ATOM 1481 N N . PRO A 1 199 ? 3.999 2.111 -17.399 1.00 64.38 199 PRO A N 1
ATOM 1482 C CA . PRO A 1 199 ? 2.663 2.548 -17.794 1.00 64.38 199 PRO A CA 1
ATOM 1483 C C . PRO A 1 199 ? 2.206 2.014 -19.164 1.00 64.38 199 PRO A C 1
ATOM 1485 O O . PRO A 1 199 ? 1.033 2.169 -19.476 1.00 64.38 199 PRO A O 1
ATOM 1488 N N . HIS A 1 200 ? 3.099 1.398 -19.957 1.00 45.59 200 HIS A N 1
ATOM 1489 C CA . HIS A 1 200 ? 2.881 0.797 -21.282 1.00 45.59 200 HIS A CA 1
ATOM 1490 C C . HIS A 1 200 ? 3.946 -0.245 -21.615 1.00 45.59 200 HIS A C 1
ATOM 1492 O O . HIS A 1 200 ? 4.864 -0.393 -20.808 1.00 45.59 200 HIS A O 1
#

Secondary structure (DSSP, 8-state):
-TTHHHHHHHHHHHHHHHHHHHHHHHHHHHHHHHHHTT--TTTT-HHHHHHHHIIIIIHHHHT---THHHHHHHHHHHHHHHHHHHHHHHHHHHTTTSSS-HHHHTS-TTTS-B-TT--TT---HHHHHHHHHHHHHT--TTTHHHHHHHSSS--HHHHHHHHHHHHHHHHHHHHHHHHHHHHHHBTT--SSGGGGS---

Foldseek 3Di:
DVCVVVVVVVVVVLVVVVLVVVLQVQLQVVLLVCVVVVHDPVCSDSVNSSVCCCVPPVVVVVVDPDCPVVVVVVVVVVVVLVVVLVVLQCLLVVCCLPPPHPQQVPADPLLRADAPPDDPPDDDPVVVVVVVVVVVLPPCVVCLVVVQVVDDPHDPVVSVVVSVVVVVVSVVSVVSSVVSLCSRRNPSQDPPNVVSRDSD

Organism: NCBI:txid127549

pLDDT: mean 81.58, std 8.9, range [45.59, 95.62]

Sequence (200 aa):
GRSAWIVDGCIALMCLSAAIIYSGILGDVFSALLKLGGAPAVSWLRSASIISLTALVLAPLSLLEDLSALSYTSSLGVVAILYTALFVAVRAIDGSYRAPSALLESLPSHLAPAFERTSLLNVDANALVLVSNLGLAFIAHYNAPLFYQALDRRSTERFATAVLIAFMVLTALYTAMMVLGYATFGDHTASQLLNNYRPH

InterPro domains:
  IPR013057 Amino acid transporter, transmembrane domain [PF01490] (5-198)